Protein AF-A0A960K7T6-F1 (afdb_monomer_lite)

Secondary structure (DSSP, 8-state):
-----------HHHHH-SPPPHHHHSTTS---SPPPEEEEES--HHHHHHHHHHHHTTT-EEEEESSHHHHHHHHHHHS--S--S---PPPB-TT-EES-SB--S--S-EEEEEEE--B-TT-PPEEEEEEEEEESSPP--S------------------------------PPP-------SEE-TTSSEEEEES---SSSSEEEEEEEEEEEETTS-EEEEEEEEEEESSTTPPP------EETT--

Sequence (249 aa):
ARSLGSGSSPDLRAVLGNAVDPSVCEPGGGYDGVRIFAIHIGSDPTTADSFQALADGTCGRYINALTPQEVVDAILEVIGEVSTLPSNQPPDLSGAVPSRARLWPPNGKFQAIDILGVTDPEGEEVTITITAITQDEPVDGQGHGHGHGLGGGHGHGNGHGHGNGHGHGNGHGHGGGPPETADGRGVGTPTAEVRAERDGHGNGRVYEISFLAMDASGASAQGSVQVCVPQRPHGDCVDDGQDYDSTDP

Structure (mmCIF, N/CA/C/O backbone):
data_AF-A0A960K7T6-F1
#
_entry.id   AF-A0A960K7T6-F1
#
loop_
_atom_site.group_PDB
_atom_site.id
_atom_site.type_symbol
_atom_site.label_atom_id
_atom_site.label_alt_id
_atom_site.label_comp_id
_atom_site.label_asym_id
_atom_site.label_entity_id
_atom_site.label_seq_id
_atom_site.pdbx_PDB_ins_code
_atom_site.Cartn_x
_atom_site.Cartn_y
_atom_site.Cartn_z
_atom_site.occupancy
_atom_site.B_iso_or_equiv
_atom_site.auth_seq_id
_atom_site.auth_comp_id
_atom_site.auth_asym_id
_atom_site.auth_atom_id
_atom_site.pdbx_PDB_model_num
ATOM 1 N N . ALA A 1 1 ? -27.027 27.353 55.161 1.00 39.97 1 ALA A N 1
ATOM 2 C CA . ALA A 1 1 ? -26.918 25.959 55.629 1.00 39.97 1 ALA A CA 1
ATOM 3 C C . ALA A 1 1 ? -28.320 25.364 55.734 1.00 39.97 1 ALA A C 1
ATOM 5 O O . ALA A 1 1 ? -29.052 25.720 56.649 1.00 39.97 1 ALA A O 1
ATOM 6 N N . ARG A 1 2 ? -28.746 24.551 54.757 1.00 33.06 2 ARG A N 1
ATOM 7 C CA . ARG A 1 2 ? -29.942 23.710 54.913 1.00 33.06 2 ARG A CA 1
ATOM 8 C C . ARG A 1 2 ? -29.482 22.393 55.525 1.00 33.06 2 ARG A C 1
ATOM 10 O O . ARG A 1 2 ? -28.595 21.752 54.976 1.00 33.06 2 ARG A O 1
ATOM 17 N N . SER A 1 3 ? -30.054 22.062 56.677 1.00 40.19 3 SER A N 1
ATOM 18 C CA . SER A 1 3 ? -29.937 20.755 57.317 1.00 40.19 3 SER A CA 1
ATOM 19 C C . SER A 1 3 ? -30.442 19.691 56.342 1.00 40.19 3 SER A C 1
ATOM 21 O O . SER A 1 3 ? -31.620 19.704 55.979 1.00 40.19 3 SER A O 1
ATOM 23 N N . LEU A 1 4 ? -29.544 18.829 55.864 1.00 42.56 4 LEU A N 1
ATOM 24 C CA . LEU A 1 4 ? -29.924 17.576 55.227 1.00 42.56 4 LEU A CA 1
ATOM 25 C C . LEU A 1 4 ? -30.322 16.640 56.365 1.00 42.56 4 LEU A C 1
ATOM 27 O O . LEU A 1 4 ? -29.486 16.247 57.177 1.00 42.56 4 LEU A O 1
ATOM 31 N N . GLY A 1 5 ? -31.624 16.377 56.471 1.00 36.28 5 GLY A N 1
ATOM 32 C CA . GLY A 1 5 ? -32.156 15.414 57.422 1.00 36.28 5 GLY A CA 1
ATOM 33 C C . GLY A 1 5 ? -31.490 14.056 57.227 1.00 36.28 5 GLY A C 1
ATOM 34 O O . GLY A 1 5 ? -31.206 13.654 56.100 1.00 36.28 5 GLY A O 1
ATOM 35 N N . SER A 1 6 ? -31.254 13.369 58.341 1.00 42.56 6 SER A N 1
ATOM 36 C CA . SER A 1 6 ? -30.731 12.008 58.443 1.00 42.56 6 SER A CA 1
ATOM 37 C C . SER A 1 6 ? -31.725 10.982 57.883 1.00 42.56 6 SER A C 1
ATOM 39 O O . SER A 1 6 ? -32.255 10.144 58.615 1.00 42.56 6 SER A O 1
ATOM 41 N N . GLY A 1 7 ? -32.041 11.085 56.593 1.00 40.91 7 GLY A N 1
ATOM 42 C CA . GLY A 1 7 ? -32.716 10.023 55.869 1.00 40.91 7 GLY A CA 1
ATOM 43 C C . GLY A 1 7 ? -31.756 8.847 55.810 1.00 40.91 7 GLY A C 1
ATOM 44 O O . GLY A 1 7 ? -30.678 8.968 55.238 1.00 40.91 7 GLY A O 1
ATOM 45 N N . SER A 1 8 ? -32.123 7.747 56.462 1.00 50.59 8 SER A N 1
ATOM 46 C CA . SER A 1 8 ? -31.458 6.456 56.325 1.00 50.59 8 SER A CA 1
ATOM 47 C C . SER A 1 8 ? -31.194 6.196 54.842 1.00 50.59 8 SER A C 1
ATOM 49 O O . SER A 1 8 ? -32.159 6.155 54.072 1.00 50.59 8 SER A O 1
ATOM 51 N N . SER A 1 9 ? -29.922 6.055 54.445 1.00 49.78 9 SER A N 1
ATOM 52 C CA . SER A 1 9 ? -29.579 5.551 53.113 1.00 49.78 9 SER A CA 1
ATOM 53 C C . SER A 1 9 ? -30.439 4.315 52.853 1.00 49.78 9 SER A C 1
ATOM 55 O O . SER A 1 9 ? -30.483 3.445 53.730 1.00 49.78 9 SER A O 1
ATOM 57 N N . PRO A 1 10 ? -31.190 4.251 51.740 1.00 54.19 10 PRO A N 1
ATOM 58 C CA . PRO A 1 10 ? -31.992 3.076 51.454 1.00 54.19 10 PRO A CA 1
ATOM 59 C C . PRO A 1 10 ? -31.055 1.872 51.414 1.00 54.19 10 PRO A C 1
ATOM 61 O O . PRO A 1 10 ? -30.094 1.859 50.647 1.00 54.19 10 PRO A O 1
ATOM 64 N N . ASP A 1 11 ? -31.308 0.892 52.280 1.00 59.94 11 ASP A N 1
ATOM 65 C CA . ASP A 1 11 ? -30.580 -0.367 52.264 1.00 59.94 11 ASP A CA 1
ATOM 66 C C . ASP A 1 11 ? -30.925 -1.075 50.953 1.00 59.94 11 ASP A C 1
ATOM 68 O O . ASP A 1 11 ? -32.016 -1.620 50.782 1.00 59.94 11 ASP A O 1
ATOM 72 N N . LEU A 1 12 ? -30.012 -1.012 49.987 1.00 55.94 12 LEU A N 1
ATOM 73 C CA . LEU A 1 12 ? -30.209 -1.597 48.664 1.00 55.94 12 LEU A CA 1
ATOM 74 C C . LEU A 1 12 ? -30.378 -3.120 48.737 1.00 55.94 12 LEU A C 1
ATOM 76 O O . LEU A 1 12 ? -31.037 -3.693 47.867 1.00 55.94 12 LEU A O 1
ATOM 80 N N . ARG A 1 13 ? -29.913 -3.766 49.819 1.00 54.78 13 ARG A N 1
ATOM 81 C CA . ARG A 1 13 ? -30.185 -5.186 50.098 1.00 54.78 13 ARG A CA 1
ATOM 82 C C . ARG A 1 13 ? -31.674 -5.436 50.353 1.00 54.78 13 ARG A C 1
ATOM 84 O O . ARG A 1 13 ? -32.188 -6.492 50.000 1.00 54.78 13 ARG A O 1
ATOM 91 N N . ALA A 1 14 ? -32.397 -4.459 50.905 1.00 54.12 14 ALA A N 1
ATOM 92 C CA . ALA A 1 14 ? -33.843 -4.549 51.108 1.00 54.12 14 ALA A CA 1
ATOM 93 C C . ALA A 1 14 ? -34.648 -4.391 49.803 1.00 54.12 14 ALA A C 1
ATOM 95 O O . ALA A 1 14 ? -35.798 -4.823 49.748 1.00 54.12 14 ALA A O 1
ATOM 96 N N . VAL A 1 15 ? -34.062 -3.786 48.760 1.00 58.31 15 VAL A N 1
ATOM 97 C CA . VAL A 1 15 ? -34.708 -3.569 47.450 1.00 58.31 15 VAL A CA 1
ATO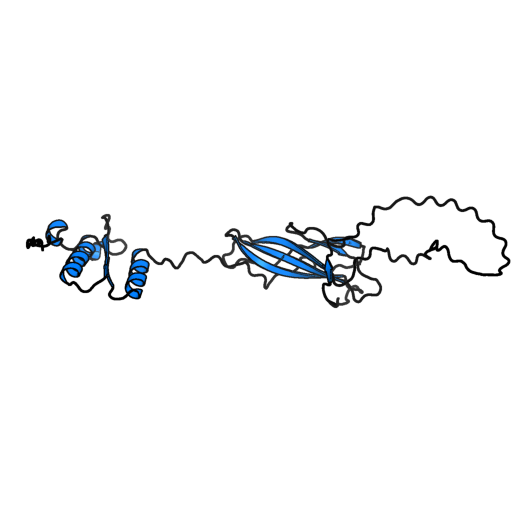M 98 C C . VAL A 1 15 ? -34.402 -4.701 46.468 1.00 58.31 15 VAL A C 1
ATOM 100 O O . VAL A 1 15 ? -35.295 -5.129 45.741 1.00 58.31 15 VAL A O 1
ATOM 103 N N . LEU A 1 16 ? -33.161 -5.194 46.447 1.00 58.50 16 LEU A N 1
ATOM 104 C CA . LEU A 1 16 ? -32.724 -6.243 45.518 1.00 58.50 16 LEU A CA 1
ATOM 105 C C . LEU A 1 16 ? -32.832 -7.667 46.078 1.00 58.50 16 LEU A C 1
ATOM 107 O O . LEU A 1 16 ? -32.802 -8.624 45.309 1.00 58.50 16 LEU A O 1
ATOM 111 N N . GLY A 1 17 ? -32.980 -7.821 47.396 1.00 61.84 17 GLY A N 1
ATOM 112 C CA . GLY A 1 17 ? -32.955 -9.119 48.066 1.00 61.84 17 GLY A CA 1
ATOM 113 C C . GLY A 1 17 ? -31.540 -9.575 48.440 1.00 61.84 17 GLY A C 1
ATOM 114 O O . GLY A 1 17 ? -30.598 -8.785 48.515 1.00 61.84 17 GLY A O 1
ATOM 115 N N . ASN A 1 18 ? -31.398 -10.869 48.736 1.00 62.94 18 ASN A N 1
ATOM 116 C CA . ASN A 1 18 ? -30.098 -11.474 49.033 1.00 62.94 18 ASN A CA 1
ATOM 117 C C . ASN A 1 18 ? -29.234 -11.558 47.767 1.00 62.94 18 ASN A C 1
ATOM 119 O O . ASN A 1 18 ? -29.765 -11.618 46.660 1.00 62.94 18 ASN A O 1
ATOM 123 N N . ALA A 1 19 ? -27.911 -11.610 47.950 1.00 62.47 19 ALA A N 1
ATOM 124 C CA . ALA A 1 19 ? -26.974 -11.877 46.862 1.00 62.47 19 ALA A CA 1
ATOM 125 C C . ALA A 1 19 ? -27.404 -13.121 46.070 1.00 62.47 19 ALA A C 1
ATOM 127 O O . ALA A 1 19 ? -27.877 -14.103 46.656 1.00 62.47 19 ALA A O 1
ATOM 128 N N . VAL A 1 20 ? -27.251 -13.060 44.746 1.00 68.00 20 VAL A N 1
ATOM 129 C CA . VAL A 1 20 ? -27.529 -14.205 43.876 1.00 68.00 20 VAL A CA 1
ATOM 130 C C . VAL A 1 20 ? -26.514 -15.302 44.196 1.00 68.00 20 VAL A C 1
ATOM 132 O O . VAL A 1 20 ? -25.364 -15.014 44.523 1.00 68.00 20 VAL A O 1
ATOM 135 N N . ASP A 1 21 ? -26.943 -16.565 44.143 1.00 75.06 21 ASP A N 1
ATOM 136 C CA . ASP A 1 21 ? -26.034 -17.698 44.317 1.00 75.06 21 ASP A CA 1
ATOM 137 C C . ASP A 1 21 ? -24.888 -17.599 43.286 1.00 75.06 21 ASP A C 1
ATOM 139 O O . ASP A 1 21 ? -25.171 -17.551 42.082 1.00 75.06 21 ASP A O 1
ATOM 143 N N . PRO A 1 22 ? -23.610 -17.581 43.719 1.00 70.44 22 PRO A N 1
ATOM 144 C CA . PRO A 1 22 ? -22.468 -17.425 42.821 1.00 70.44 22 PRO A CA 1
ATOM 145 C C . PRO A 1 22 ? -22.434 -18.448 41.680 1.00 70.44 22 PRO A C 1
ATOM 147 O O . PRO A 1 22 ? -21.991 -18.121 40.582 1.00 70.44 22 PRO A O 1
ATOM 150 N N . SER A 1 23 ? -22.956 -19.661 41.898 1.00 71.50 23 SER A N 1
ATOM 151 C CA . SER A 1 23 ? -23.001 -20.718 40.877 1.00 71.50 23 SER A CA 1
ATOM 152 C C . SER A 1 23 ? -23.887 -20.377 39.671 1.00 71.50 23 SER A C 1
ATOM 154 O O . SER A 1 23 ? -23.662 -20.891 38.576 1.00 71.50 23 SER A O 1
ATOM 156 N N . VAL A 1 24 ? -24.857 -19.476 39.846 1.00 77.69 24 VAL A N 1
ATOM 157 C CA . VAL A 1 24 ? -25.755 -18.987 38.785 1.00 77.69 24 VAL A CA 1
ATOM 158 C C . VAL A 1 24 ? -25.072 -17.890 37.952 1.00 77.69 24 VAL A C 1
ATOM 160 O O . VAL A 1 24 ? -25.427 -17.660 36.795 1.00 77.69 24 VAL A O 1
ATOM 163 N N . CYS A 1 25 ? -24.062 -17.225 38.522 1.00 71.88 25 CYS A N 1
ATOM 164 C CA . CYS A 1 25 ? -23.340 -16.125 37.888 1.00 71.88 25 CYS A CA 1
ATOM 165 C C . CYS A 1 25 ? -22.189 -16.583 36.973 1.00 71.88 25 CYS A C 1
ATOM 167 O O . CYS A 1 25 ? -21.759 -15.791 36.129 1.00 71.88 25 CYS A O 1
ATOM 169 N N . GLU A 1 26 ? -21.727 -17.831 37.115 1.00 74.19 26 GLU A N 1
ATOM 170 C CA . GLU A 1 26 ? -20.679 -18.455 36.295 1.00 74.19 26 GLU A CA 1
ATOM 171 C C . GLU A 1 26 ? -21.096 -18.627 34.816 1.00 74.19 26 GLU A C 1
ATOM 173 O O . GLU A 1 26 ? -22.293 -18.687 34.500 1.00 74.19 26 GLU A O 1
ATOM 178 N N . PRO A 1 27 ? -20.139 -18.759 33.876 1.00 58.81 27 PRO A N 1
ATOM 179 C CA . PRO A 1 27 ? -20.436 -19.070 32.479 1.00 58.81 27 PRO A CA 1
ATOM 180 C C . PRO A 1 27 ? -21.249 -20.373 32.358 1.00 58.81 27 PRO A C 1
ATOM 182 O O . PRO A 1 27 ? -20.769 -21.455 32.684 1.00 58.81 27 PRO A O 1
ATOM 185 N N . GLY A 1 28 ? -22.497 -20.269 31.888 1.00 59.66 28 GLY A N 1
ATOM 186 C CA . GLY A 1 28 ? -23.444 -21.393 31.809 1.00 59.66 28 GLY A CA 1
ATOM 187 C C . GLY A 1 28 ? -24.405 -21.533 33.002 1.00 59.66 28 GLY A C 1
ATOM 188 O O . GLY A 1 28 ? -25.289 -22.384 32.954 1.00 59.66 28 GLY A O 1
ATOM 189 N N . GLY A 1 29 ? -24.292 -20.677 34.025 1.00 64.50 29 GLY A N 1
ATOM 190 C CA . GLY A 1 29 ? -25.121 -20.677 35.241 1.00 64.50 29 GLY A CA 1
ATOM 191 C C . GLY A 1 29 ? -26.568 -20.188 35.069 1.00 64.50 29 GLY A C 1
ATOM 192 O O . GLY A 1 29 ? -27.353 -20.252 36.008 1.00 64.50 29 GLY A O 1
ATOM 193 N N . GLY A 1 30 ? -26.965 -19.747 33.870 1.00 66.50 30 GLY A N 1
ATOM 194 C CA . GLY A 1 30 ? -28.369 -19.468 33.539 1.00 66.50 30 GLY A CA 1
ATOM 195 C C . GLY A 1 30 ? -28.943 -18.150 34.076 1.00 66.50 30 GLY A C 1
ATOM 196 O O . GLY A 1 30 ? -30.159 -17.974 34.036 1.00 66.50 30 GLY A O 1
ATOM 197 N N . TYR A 1 31 ? -28.115 -17.215 34.561 1.00 73.88 31 TYR A N 1
ATOM 198 C CA . TYR A 1 31 ? -28.582 -15.871 34.921 1.00 73.88 31 TYR A CA 1
ATOM 199 C C . TYR A 1 31 ? -28.989 -15.055 33.678 1.00 73.88 31 TYR A C 1
ATOM 201 O O . TYR A 1 31 ? -28.124 -14.641 32.905 1.00 73.88 31 TYR A O 1
ATOM 209 N N . ASP A 1 32 ? -30.290 -14.789 33.531 1.00 75.38 32 ASP A N 1
ATOM 210 C CA . ASP A 1 32 ? -30.910 -14.017 32.430 1.00 75.38 32 ASP A CA 1
ATOM 211 C C . ASP A 1 32 ? -31.384 -12.609 32.874 1.00 75.38 32 ASP A C 1
ATOM 213 O O . ASP A 1 32 ? -32.196 -11.951 32.229 1.00 75.38 32 ASP A O 1
ATOM 217 N N . GLY A 1 33 ? -30.924 -12.147 34.042 1.00 76.44 33 GLY A N 1
ATOM 218 C CA . GLY A 1 33 ? -31.263 -10.832 34.591 1.00 76.44 33 GLY A CA 1
ATOM 219 C C . GLY A 1 33 ? -30.347 -9.704 34.102 1.00 76.44 33 GLY A C 1
ATOM 220 O O . GLY A 1 33 ? -29.307 -9.926 33.482 1.00 76.44 33 GLY A O 1
ATOM 221 N N . VAL A 1 34 ? -30.708 -8.463 34.440 1.00 77.25 34 VAL A N 1
ATOM 222 C CA . VAL A 1 34 ? -29.841 -7.290 34.234 1.00 77.25 34 VAL A CA 1
ATOM 223 C C . VAL A 1 34 ? -28.619 -7.408 35.138 1.00 77.25 34 VAL A C 1
ATOM 225 O O . VAL A 1 34 ? -28.794 -7.590 36.336 1.00 77.25 34 VAL A O 1
ATOM 228 N N . ARG A 1 35 ? -27.412 -7.240 34.583 1.00 83.75 35 ARG A N 1
ATOM 229 C CA . ARG A 1 35 ? -26.147 -7.192 35.335 1.00 83.75 35 ARG A CA 1
ATOM 230 C C . ARG A 1 35 ? -25.723 -5.751 35.579 1.00 83.75 35 ARG A C 1
ATOM 232 O O . ARG A 1 35 ? -25.637 -4.973 34.629 1.00 83.75 35 ARG A O 1
ATOM 239 N N . ILE A 1 36 ? -25.453 -5.389 36.832 1.00 85.25 36 ILE A N 1
ATOM 240 C CA . ILE A 1 36 ? -25.016 -4.036 37.196 1.00 85.25 36 ILE A CA 1
ATOM 241 C C . ILE A 1 36 ? -23.511 -4.034 37.451 1.00 85.25 36 ILE A C 1
ATOM 243 O O . ILE A 1 36 ? -23.016 -4.664 38.383 1.00 85.25 36 ILE A O 1
ATOM 247 N N . PHE A 1 37 ? -22.790 -3.268 36.638 1.00 86.19 37 PHE A N 1
ATOM 248 C CA . PHE A 1 37 ? -21.378 -2.977 36.844 1.00 86.19 37 PHE A CA 1
ATOM 249 C C . PHE A 1 37 ? -21.238 -1.597 37.482 1.00 86.19 37 PHE A C 1
ATOM 251 O O . PHE A 1 37 ? -21.784 -0.618 36.972 1.00 86.19 37 PHE A O 1
ATOM 258 N N . ALA A 1 38 ? -20.536 -1.522 38.609 1.00 88.00 38 ALA A N 1
ATOM 259 C CA . ALA A 1 38 ? -20.383 -0.295 39.377 1.00 88.00 38 ALA A CA 1
ATOM 260 C C . ALA A 1 38 ? -18.903 0.032 39.577 1.00 88.00 38 ALA A C 1
ATOM 262 O O . ALA A 1 38 ? -18.166 -0.746 40.179 1.00 88.00 38 ALA A O 1
ATOM 263 N N . ILE A 1 39 ? -18.493 1.209 39.105 1.00 89.00 39 ILE A N 1
ATOM 264 C CA . ILE A 1 39 ? -17.167 1.774 39.360 1.00 89.00 39 ILE A CA 1
ATOM 265 C C . ILE A 1 39 ? -17.344 2.896 40.376 1.00 89.00 39 ILE A C 1
ATOM 267 O O . ILE A 1 39 ? -17.972 3.916 40.085 1.00 89.00 39 ILE A O 1
ATOM 271 N N . HIS A 1 40 ? -16.816 2.702 41.579 1.00 90.12 40 HIS A N 1
ATOM 272 C CA . HIS A 1 40 ? -16.855 3.703 42.638 1.00 90.12 40 HIS A CA 1
ATOM 273 C C . HIS A 1 40 ? -15.513 4.422 42.721 1.00 90.12 40 HIS A C 1
ATOM 275 O O . HIS A 1 40 ? -14.469 3.785 42.824 1.00 90.12 40 HIS A O 1
ATOM 281 N N . ILE A 1 41 ? -15.559 5.755 42.670 1.00 88.62 41 ILE A N 1
ATOM 282 C CA . ILE A 1 41 ? -14.386 6.620 42.783 1.00 88.62 41 ILE A CA 1
ATOM 283 C C . ILE A 1 41 ? -14.445 7.337 44.127 1.00 88.62 41 ILE A C 1
ATOM 285 O O . ILE A 1 41 ? -15.246 8.256 44.306 1.00 88.62 41 ILE A O 1
ATOM 289 N N . GLY A 1 42 ? -13.592 6.931 45.063 1.00 82.94 42 GLY A N 1
ATOM 290 C CA . GLY A 1 42 ? -13.533 7.525 46.396 1.00 82.94 42 GLY A CA 1
ATOM 291 C C . GLY A 1 42 ? -13.386 6.497 47.513 1.00 82.94 42 GLY A C 1
ATOM 292 O O . GLY A 1 42 ? -13.221 5.306 47.285 1.00 82.94 42 GLY A O 1
ATOM 293 N N . SER A 1 43 ? -13.416 6.978 48.755 1.00 84.69 43 SER A N 1
ATOM 294 C CA . SER A 1 43 ? -13.132 6.168 49.945 1.00 84.69 43 SER A CA 1
ATOM 295 C C . SER A 1 43 ? -14.306 6.077 50.923 1.00 84.69 43 SER A C 1
ATOM 297 O O . SER A 1 43 ? -14.083 5.786 52.096 1.00 84.69 43 SER A O 1
ATOM 299 N N . ASP A 1 44 ? -15.534 6.391 50.496 1.00 87.75 44 ASP A N 1
ATOM 300 C CA . ASP A 1 44 ? -16.713 6.280 51.364 1.00 87.75 44 ASP A CA 1
ATOM 301 C C . ASP A 1 44 ? -17.150 4.807 51.478 1.00 87.75 44 ASP A C 1
ATOM 303 O O . ASP A 1 44 ? -17.647 4.241 50.497 1.00 87.75 44 ASP A O 1
ATOM 307 N N . PRO A 1 45 ? -17.000 4.172 52.657 1.00 83.56 45 PRO A N 1
ATOM 308 C CA . PRO A 1 45 ? -17.333 2.762 52.838 1.00 83.56 45 PRO A CA 1
ATOM 309 C C . PRO A 1 45 ? -18.832 2.487 52.669 1.00 83.56 45 PRO A C 1
ATOM 311 O O . PRO A 1 45 ? -19.212 1.435 52.170 1.00 83.56 45 PRO A O 1
ATOM 314 N N . THR A 1 46 ? -19.693 3.449 53.005 1.00 84.75 46 THR A N 1
ATOM 315 C CA . THR A 1 46 ? -21.154 3.292 52.902 1.00 84.75 46 THR A CA 1
ATOM 316 C C . THR A 1 46 ? -21.593 3.173 51.444 1.00 84.75 46 THR A C 1
ATOM 318 O O . THR A 1 46 ? -22.480 2.389 51.092 1.00 84.75 46 THR A O 1
ATOM 321 N N . THR A 1 47 ? -20.951 3.967 50.588 1.00 81.50 47 THR A N 1
ATOM 322 C CA . THR A 1 47 ? -21.161 3.963 49.142 1.00 81.50 47 THR A CA 1
ATOM 323 C C . THR A 1 47 ? -20.584 2.690 48.515 1.00 81.50 47 THR A C 1
ATOM 325 O O . THR A 1 47 ? -21.244 2.071 47.680 1.00 81.50 47 THR A O 1
ATOM 328 N N . ALA A 1 48 ? -19.410 2.244 48.976 1.00 85.62 48 ALA A N 1
ATOM 329 C CA . ALA A 1 48 ? -18.812 0.977 48.558 1.00 85.62 48 ALA A CA 1
ATOM 330 C C . ALA A 1 48 ? -19.728 -0.224 48.851 1.00 85.62 48 ALA A C 1
ATOM 332 O O . ALA A 1 48 ? -20.034 -0.994 47.943 1.00 85.62 48 ALA A O 1
ATOM 333 N N . ASP A 1 49 ? -20.239 -0.335 50.081 1.00 86.62 49 ASP A N 1
ATOM 334 C CA . ASP A 1 49 ? -21.132 -1.427 50.492 1.00 86.62 49 ASP A CA 1
ATOM 335 C C . ASP A 1 49 ? -22.430 -1.450 49.672 1.00 86.62 49 ASP A C 1
ATOM 337 O O . ASP A 1 49 ? -22.931 -2.511 49.289 1.00 86.62 49 ASP A O 1
ATOM 341 N N . SER A 1 50 ? -22.960 -0.264 49.365 1.00 84.69 50 SER A N 1
ATOM 342 C CA . SER A 1 50 ? -24.169 -0.084 48.559 1.00 84.69 50 SER A CA 1
ATOM 343 C C . SER A 1 50 ? -23.984 -0.571 47.119 1.00 84.69 50 SER A C 1
ATOM 345 O O . SER A 1 50 ? -24.822 -1.310 46.599 1.00 84.69 50 SER A O 1
ATOM 347 N N . PHE A 1 51 ? -22.881 -0.187 46.471 1.00 87.25 51 PHE A N 1
ATOM 348 C CA . PHE A 1 51 ? -22.583 -0.606 45.101 1.00 87.25 51 PHE A CA 1
ATOM 349 C C . PHE A 1 51 ? -22.157 -2.072 45.001 1.00 87.25 51 PHE A C 1
ATOM 351 O O . PHE A 1 51 ? -22.547 -2.743 44.045 1.00 87.25 51 PHE A O 1
ATOM 358 N N . GLN A 1 52 ? -21.435 -2.592 45.998 1.00 86.94 52 GLN A N 1
ATOM 359 C CA . GLN A 1 52 ? -21.123 -4.018 46.086 1.00 86.94 52 GLN A CA 1
ATOM 360 C C . GLN A 1 52 ? -22.408 -4.848 46.180 1.00 86.94 52 GLN A C 1
ATOM 362 O O . GLN A 1 52 ? -22.583 -5.797 45.423 1.00 86.94 52 GLN A O 1
ATOM 367 N N . ALA A 1 53 ? -23.355 -4.448 47.036 1.00 83.38 53 ALA A N 1
ATOM 368 C CA . ALA A 1 53 ? -24.637 -5.140 47.157 1.00 83.38 53 ALA A CA 1
ATOM 369 C C . ALA A 1 53 ? -25.451 -5.126 45.848 1.00 83.38 53 ALA A C 1
ATOM 371 O O . ALA A 1 53 ? -26.088 -6.125 45.512 1.00 83.38 53 ALA A O 1
ATOM 372 N N . LEU A 1 54 ? -25.416 -4.018 45.097 1.00 84.38 54 LEU A N 1
ATOM 373 C CA . LEU A 1 54 ? -26.046 -3.914 43.775 1.00 84.38 54 LEU A CA 1
ATOM 374 C C . LEU A 1 54 ? -25.430 -4.892 42.763 1.00 84.38 54 LEU A C 1
ATOM 376 O O . LEU A 1 54 ? -26.161 -5.589 42.056 1.00 84.38 54 LEU A O 1
ATOM 380 N N . ALA A 1 55 ? -24.099 -4.953 42.705 1.00 86.12 55 ALA A N 1
ATOM 381 C CA . ALA A 1 55 ? -23.375 -5.860 41.821 1.00 86.12 55 ALA A CA 1
ATOM 382 C C . ALA A 1 55 ? -23.646 -7.336 42.172 1.00 86.12 55 ALA A C 1
ATOM 384 O O . ALA A 1 55 ? -24.037 -8.114 41.301 1.00 86.12 55 ALA A O 1
ATOM 385 N N . ASP A 1 56 ? -23.543 -7.703 43.452 1.00 84.12 56 ASP A N 1
ATOM 386 C CA . ASP A 1 56 ? -23.755 -9.077 43.933 1.00 84.12 56 ASP A CA 1
ATOM 387 C C . ASP A 1 56 ? -25.199 -9.561 43.715 1.00 84.12 56 ASP A C 1
ATOM 389 O O . ASP A 1 56 ? -25.446 -10.731 43.416 1.00 84.12 56 ASP A O 1
ATOM 393 N N . GLY A 1 57 ? -26.177 -8.658 43.840 1.00 83.88 57 GLY A N 1
ATOM 394 C CA . GLY A 1 57 ? -27.591 -8.952 43.587 1.00 83.88 57 GLY A CA 1
ATOM 395 C C . GLY A 1 57 ? -27.936 -9.138 42.106 1.00 83.88 57 GLY A C 1
ATOM 396 O O . GLY A 1 57 ? -29.041 -9.568 41.781 1.00 83.88 57 GLY A O 1
ATOM 397 N N . THR A 1 58 ? -27.012 -8.816 41.199 1.00 84.00 58 THR A N 1
ATOM 398 C CA . THR A 1 58 ? -27.269 -8.809 39.755 1.00 84.00 58 THR A CA 1
ATOM 399 C C . THR A 1 58 ? -26.301 -9.662 38.945 1.00 84.00 58 THR A C 1
ATOM 401 O O . THR A 1 58 ? -26.246 -9.530 37.727 1.00 84.00 58 THR A O 1
ATOM 404 N N . CYS A 1 59 ? -25.504 -10.523 39.593 1.00 83.56 59 CYS A N 1
ATOM 405 C CA . CYS A 1 59 ? -24.366 -11.193 38.944 1.00 83.56 59 CYS A CA 1
ATOM 406 C C . CYS A 1 59 ? -23.485 -10.208 38.142 1.00 83.56 59 CYS A C 1
ATOM 408 O O . CYS A 1 59 ? -22.962 -10.540 37.069 1.00 83.56 59 CYS A O 1
ATOM 410 N N . GLY A 1 60 ? -23.412 -8.969 38.625 1.00 83.19 60 GLY A N 1
ATOM 411 C CA . GLY A 1 60 ? -22.597 -7.897 38.090 1.00 83.19 60 GLY A CA 1
ATOM 412 C C . GLY A 1 60 ? -21.256 -7.829 38.810 1.00 83.19 60 GLY A C 1
ATOM 413 O O . GLY A 1 60 ? -20.806 -8.809 39.406 1.00 83.19 60 GLY A O 1
ATOM 414 N N . ARG A 1 61 ? -20.593 -6.672 38.756 1.00 86.75 61 ARG A N 1
ATOM 415 C CA . ARG A 1 61 ? -19.267 -6.503 39.363 1.00 86.75 61 ARG A CA 1
ATOM 416 C C . ARG A 1 61 ? -19.064 -5.096 39.903 1.00 86.75 61 ARG A C 1
ATOM 418 O O . ARG A 1 61 ? -19.393 -4.111 39.247 1.00 86.75 61 ARG A O 1
ATOM 425 N N . TYR A 1 62 ? -18.521 -5.023 41.111 1.00 88.50 62 TYR A N 1
ATOM 426 C CA . TYR A 1 62 ? -18.121 -3.782 41.758 1.00 88.50 62 TYR A CA 1
ATOM 427 C C . TYR A 1 62 ? -16.604 -3.627 41.695 1.00 88.50 62 TYR A C 1
ATOM 429 O O . TYR A 1 62 ? -15.869 -4.566 42.004 1.00 88.50 62 TYR A O 1
ATOM 437 N N . ILE A 1 63 ? -16.150 -2.433 41.322 1.00 88.19 63 ILE A N 1
ATOM 438 C CA . ILE A 1 63 ? -14.738 -2.063 41.283 1.00 88.19 63 ILE A CA 1
ATOM 439 C C . ILE A 1 63 ? -14.568 -0.753 42.051 1.00 88.19 63 ILE A C 1
ATOM 441 O O . ILE A 1 63 ? -15.224 0.248 41.758 1.00 88.19 63 ILE A O 1
ATOM 445 N N . ASN A 1 64 ? -13.680 -0.762 43.043 1.00 89.31 64 ASN A N 1
ATOM 446 C CA . ASN A 1 64 ? -13.288 0.440 43.767 1.00 89.31 64 ASN A CA 1
ATOM 447 C C . ASN A 1 64 ? -12.017 1.022 43.145 1.00 89.31 64 ASN A C 1
ATOM 449 O O . ASN A 1 64 ? -10.980 0.361 43.166 1.00 89.31 64 ASN A O 1
ATOM 453 N N . ALA A 1 65 ? -12.092 2.250 42.640 1.00 87.69 65 ALA A N 1
ATOM 454 C CA . ALA A 1 65 ? -10.967 2.965 42.057 1.00 87.69 65 ALA A CA 1
ATOM 455 C C . ALA A 1 65 ? -10.599 4.180 42.923 1.00 87.69 65 ALA A C 1
ATOM 457 O O . ALA A 1 65 ? -11.412 5.064 43.195 1.00 87.69 65 ALA A O 1
ATOM 458 N N . LEU A 1 66 ? -9.345 4.237 43.353 1.00 87.75 66 LEU A N 1
ATOM 459 C CA . LEU A 1 66 ? -8.761 5.311 44.156 1.00 87.75 66 LEU A CA 1
ATOM 460 C C . LEU A 1 66 ? -7.815 6.194 43.334 1.00 87.75 66 LEU A C 1
ATOM 462 O O . LEU A 1 66 ? -7.479 7.302 43.761 1.00 87.75 66 LEU A O 1
ATOM 466 N N . THR A 1 67 ? -7.405 5.735 42.151 1.00 85.69 67 THR A N 1
ATOM 467 C CA . THR A 1 67 ? -6.548 6.478 41.222 1.00 85.69 67 THR A CA 1
ATOM 468 C C . THR A 1 67 ? -7.186 6.614 39.836 1.00 85.69 67 THR A C 1
ATOM 470 O O . THR A 1 67 ? -7.990 5.771 39.439 1.00 85.69 67 THR A O 1
ATOM 473 N N . PRO A 1 68 ? -6.810 7.640 39.047 1.00 83.94 68 PRO A N 1
ATOM 474 C CA . PRO A 1 68 ? -7.250 7.748 37.656 1.00 83.94 68 PRO A CA 1
ATOM 475 C C . PRO A 1 68 ? -6.913 6.512 36.813 1.00 83.94 68 PRO A C 1
ATOM 477 O O . PRO A 1 68 ? -7.699 6.150 35.945 1.00 83.94 68 PRO A O 1
ATOM 480 N N . GLN A 1 69 ? -5.780 5.852 37.082 1.00 82.12 69 GLN A N 1
ATOM 481 C CA . GLN A 1 69 ? -5.392 4.638 36.364 1.00 82.12 69 GLN A CA 1
ATOM 482 C C . GLN A 1 69 ? -6.329 3.471 36.694 1.00 82.12 69 GLN A C 1
ATOM 484 O O . GLN A 1 69 ? -6.811 2.809 35.787 1.00 82.12 69 GLN A O 1
ATOM 489 N N . GLU A 1 70 ? -6.684 3.288 37.966 1.00 84.94 70 GLU A N 1
ATOM 490 C CA . GLU A 1 70 ? -7.644 2.253 38.375 1.00 84.94 70 GLU A CA 1
ATOM 491 C C . GLU A 1 70 ? -9.040 2.483 37.777 1.00 84.94 70 GLU A C 1
ATOM 493 O O . GLU A 1 70 ? -9.749 1.522 37.509 1.00 84.94 70 GLU A O 1
ATOM 498 N N . VAL A 1 71 ? -9.441 3.737 37.522 1.00 83.94 71 VAL A N 1
ATOM 499 C CA . VAL A 1 71 ? -10.690 4.034 36.795 1.00 83.94 71 VAL A CA 1
ATOM 500 C C . VAL A 1 71 ? -10.605 3.557 35.347 1.00 83.94 71 VAL A C 1
ATOM 502 O O . VAL A 1 71 ? -11.566 2.983 34.842 1.00 83.94 71 VAL A O 1
ATOM 505 N N . VAL A 1 72 ? -9.472 3.790 34.679 1.00 83.81 72 VAL A N 1
ATOM 506 C CA . VAL A 1 72 ? -9.241 3.323 33.303 1.00 83.81 72 VAL A CA 1
ATOM 507 C C . VAL A 1 72 ? -9.263 1.797 33.251 1.00 83.81 72 VAL A C 1
ATOM 509 O O . VAL A 1 72 ? -9.987 1.235 32.432 1.00 83.81 72 VAL A O 1
ATOM 512 N N . ASP A 1 73 ? -8.547 1.140 34.162 1.00 81.94 73 ASP A N 1
ATOM 513 C CA . ASP A 1 73 ? -8.488 -0.320 34.241 1.00 81.94 73 ASP A CA 1
ATOM 514 C C . ASP A 1 73 ? -9.886 -0.907 34.519 1.00 81.94 73 ASP A C 1
ATOM 516 O O . ASP A 1 73 ? -10.316 -1.841 33.844 1.00 81.94 73 ASP A O 1
ATOM 520 N N . ALA A 1 74 ? -10.649 -0.296 35.434 1.00 82.31 74 ALA A N 1
ATOM 521 C CA . ALA A 1 74 ? -12.021 -0.689 35.750 1.00 82.31 74 ALA A CA 1
ATOM 522 C C . ALA A 1 74 ? -12.980 -0.535 34.560 1.00 82.31 74 ALA A C 1
ATOM 524 O O . ALA A 1 74 ? -13.823 -1.398 34.324 1.00 82.31 74 ALA A O 1
ATOM 525 N N . ILE A 1 75 ? -12.863 0.560 33.802 1.00 81.12 75 ILE A N 1
ATOM 526 C CA . ILE A 1 75 ? -13.677 0.785 32.602 1.00 81.12 75 ILE A CA 1
ATOM 527 C C . ILE A 1 75 ? -13.377 -0.289 31.559 1.00 81.12 75 ILE A C 1
ATOM 529 O O . ILE A 1 75 ? -14.322 -0.891 31.057 1.00 81.12 75 ILE A O 1
ATOM 533 N N . LEU A 1 76 ? -12.095 -0.545 31.268 1.00 77.00 76 LEU A N 1
ATOM 534 C CA . LEU A 1 76 ? -11.653 -1.558 30.299 1.00 77.00 76 LEU A CA 1
ATOM 535 C C . LEU A 1 76 ? -12.127 -2.966 30.669 1.00 77.00 76 LEU A C 1
ATOM 537 O O . LEU A 1 76 ? -12.476 -3.760 29.802 1.00 77.00 76 LEU A O 1
ATOM 541 N N . GLU A 1 77 ? -12.174 -3.261 31.960 1.00 75.44 77 GLU A N 1
ATOM 542 C CA . GLU A 1 77 ? -12.650 -4.537 32.467 1.00 75.44 77 GLU A CA 1
ATOM 543 C C . GLU A 1 77 ? -14.176 -4.704 32.329 1.00 75.44 77 GLU A C 1
ATOM 545 O O . GLU A 1 77 ? -14.655 -5.772 31.949 1.00 75.44 77 GLU A O 1
ATOM 550 N N . VAL A 1 78 ? -14.951 -3.643 32.593 1.00 71.88 78 VAL A N 1
ATOM 551 C CA . VAL A 1 78 ? -16.424 -3.649 32.508 1.00 71.88 78 VAL A CA 1
ATOM 552 C C . VAL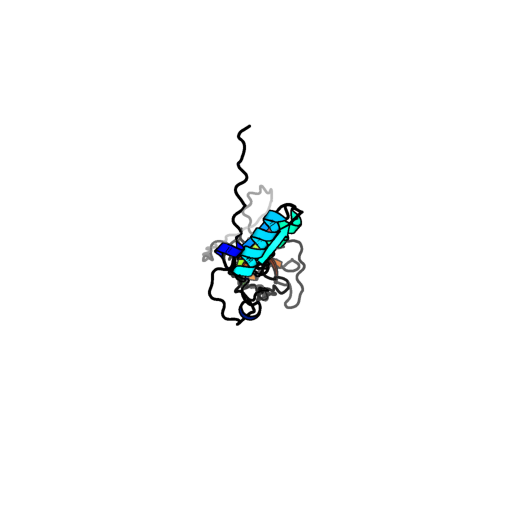 A 1 78 ? -16.923 -3.694 31.065 1.00 71.88 78 VAL A C 1
ATOM 554 O O . VAL A 1 78 ? -17.921 -4.355 30.780 1.00 71.88 78 VAL A O 1
ATOM 557 N N . ILE A 1 79 ? -16.251 -2.996 30.150 1.00 70.44 79 ILE A N 1
ATOM 558 C CA . ILE A 1 79 ? -16.627 -2.990 28.730 1.00 70.44 79 ILE A CA 1
ATOM 559 C C . ILE A 1 79 ? -16.150 -4.248 27.984 1.00 70.44 79 ILE A C 1
ATOM 561 O O . ILE A 1 79 ? -16.510 -4.426 26.821 1.00 70.44 79 ILE A O 1
ATOM 565 N N . GLY A 1 80 ? -15.395 -5.133 28.655 1.00 56.44 80 GLY A N 1
ATOM 566 C CA . GLY A 1 80 ? -14.592 -6.166 28.004 1.00 56.44 80 GLY A CA 1
ATOM 567 C C . GLY A 1 80 ? -13.461 -5.514 27.210 1.00 56.44 80 GLY A C 1
ATOM 568 O O . GLY A 1 80 ? -13.613 -4.397 26.733 1.00 56.44 80 GLY A O 1
ATOM 569 N N . GLU A 1 81 ? -12.313 -6.176 27.088 1.00 50.66 81 GLU A N 1
ATOM 570 C CA . GLU A 1 81 ? -11.130 -5.642 26.404 1.00 50.66 81 GLU A CA 1
ATOM 571 C C . GLU A 1 81 ? -11.469 -4.756 25.184 1.00 50.66 81 GLU A C 1
ATOM 573 O O . GLU A 1 81 ? -11.733 -5.251 24.088 1.00 50.66 81 GLU A O 1
ATOM 578 N N . VAL A 1 82 ? -11.371 -3.426 25.315 1.00 51.50 82 VAL A N 1
ATOM 579 C CA . VAL A 1 82 ? -11.122 -2.563 24.148 1.00 51.50 82 VAL A CA 1
ATOM 580 C C . VAL A 1 82 ? -9.648 -2.747 23.799 1.00 51.50 82 VAL A C 1
ATOM 582 O O . VAL A 1 82 ? -8.811 -1.878 24.029 1.00 51.50 82 VAL A O 1
ATOM 585 N N . SER A 1 83 ? -9.297 -3.961 23.378 1.00 51.31 83 SER A N 1
ATOM 586 C CA . SER A 1 83 ? -7.932 -4.349 23.018 1.00 51.31 83 SER A CA 1
ATOM 587 C C . SER A 1 83 ? -7.851 -5.693 22.294 1.00 51.31 83 SER A C 1
ATOM 589 O O . SER A 1 83 ? -6.883 -6.408 22.479 1.00 51.31 83 SER A O 1
ATOM 591 N N . THR A 1 84 ? -8.806 -6.033 21.419 1.00 50.12 84 THR A N 1
ATOM 592 C CA . THR A 1 84 ? -8.583 -7.084 20.397 1.00 50.12 84 THR A CA 1
ATOM 593 C C . THR A 1 84 ? -9.364 -6.898 19.090 1.00 50.12 84 THR A C 1
ATOM 595 O O . THR A 1 84 ? -9.480 -7.858 18.330 1.00 50.12 84 THR A O 1
ATOM 598 N N . LEU A 1 85 ? -9.852 -5.695 18.730 1.00 50.94 85 LEU A N 1
ATOM 599 C CA . LEU A 1 85 ? -10.056 -5.493 17.285 1.00 50.94 85 LEU A CA 1
ATOM 600 C C . LEU A 1 85 ? -8.678 -5.726 16.654 1.00 50.94 85 LEU A C 1
ATOM 602 O O . LEU A 1 85 ? -7.737 -5.069 17.114 1.00 50.94 85 LEU A O 1
ATOM 606 N N . PRO A 1 86 ? -8.512 -6.685 15.720 1.00 59.94 86 PRO A N 1
ATOM 607 C CA . PRO A 1 86 ? -7.236 -6.839 15.047 1.00 59.94 86 PRO A CA 1
ATOM 608 C C . PRO A 1 86 ? -6.907 -5.464 14.478 1.00 59.94 86 PRO A C 1
ATOM 610 O O . PRO A 1 86 ? -7.690 -4.888 13.721 1.00 59.94 86 PRO A O 1
ATOM 613 N N . SER A 1 87 ? -5.828 -4.864 14.979 1.00 76.12 87 SER A N 1
ATOM 614 C CA . SER A 1 87 ? -5.338 -3.615 14.423 1.00 76.12 87 SER A CA 1
ATOM 615 C C . SER A 1 87 ? -4.921 -3.968 13.014 1.00 76.12 87 SER A C 1
ATOM 617 O O . SER A 1 87 ? -3.915 -4.650 12.870 1.00 76.12 87 SER A O 1
ATOM 619 N N . ASN A 1 88 ? -5.702 -3.543 12.025 1.00 85.06 88 ASN A N 1
ATOM 620 C CA . ASN A 1 88 ? -5.391 -3.788 10.627 1.00 85.06 88 ASN A CA 1
ATOM 621 C C . ASN A 1 88 ? -3.957 -3.324 10.343 1.00 85.06 88 ASN A C 1
ATOM 623 O O . ASN A 1 88 ? -3.645 -2.139 10.544 1.00 85.06 88 ASN A O 1
ATOM 627 N N . GLN A 1 89 ? -3.072 -4.258 10.000 1.00 89.81 89 GLN A N 1
ATOM 628 C CA . GLN A 1 89 ? -1.683 -3.943 9.705 1.00 89.81 89 GLN A CA 1
ATOM 629 C C . GLN A 1 89 ? -1.569 -3.580 8.227 1.00 89.81 89 GLN A C 1
ATOM 631 O O . GLN A 1 89 ? -2.328 -4.077 7.410 1.00 89.81 89 GLN A O 1
ATOM 636 N N . PRO A 1 90 ? -0.639 -2.688 7.852 1.00 92.38 90 PRO A N 1
ATOM 637 C CA . PRO A 1 90 ? -0.419 -2.416 6.443 1.00 92.38 90 PRO A CA 1
ATOM 638 C C . PRO A 1 90 ? 0.129 -3.668 5.728 1.00 92.38 90 PRO A C 1
ATOM 640 O O . PRO A 1 90 ? 0.852 -4.453 6.355 1.00 92.38 90 PRO A O 1
ATOM 643 N N . PRO A 1 91 ? -0.097 -3.802 4.408 1.00 96.00 91 PRO A N 1
ATOM 644 C CA . PRO A 1 91 ? 0.463 -4.897 3.621 1.00 96.00 91 PRO A CA 1
ATOM 645 C C . PRO A 1 91 ? 1.993 -5.011 3.739 1.00 96.00 91 PRO A C 1
ATOM 647 O O . PRO A 1 91 ? 2.716 -4.011 3.698 1.00 96.00 91 PRO A O 1
ATOM 650 N N . ASP A 1 92 ? 2.497 -6.243 3.817 1.00 95.62 92 ASP A N 1
ATOM 651 C CA . ASP A 1 92 ? 3.922 -6.573 3.781 1.00 95.62 92 ASP A CA 1
ATOM 652 C C . ASP A 1 92 ? 4.445 -6.563 2.336 1.00 95.62 92 ASP A C 1
ATOM 654 O O . ASP A 1 92 ? 4.002 -7.328 1.471 1.00 95.62 92 ASP A O 1
ATOM 658 N N . LEU A 1 93 ? 5.417 -5.683 2.084 1.00 96.94 93 LEU A N 1
ATOM 659 C CA . LEU A 1 93 ? 6.059 -5.493 0.782 1.00 96.94 93 LEU A CA 1
ATOM 660 C C . LEU A 1 93 ? 7.432 -6.170 0.681 1.00 96.94 93 LEU A C 1
ATOM 662 O O . LEU A 1 93 ? 8.091 -6.055 -0.349 1.00 96.94 93 LEU A O 1
ATOM 666 N N . SER A 1 94 ? 7.896 -6.866 1.723 1.00 95.75 94 SER A N 1
ATOM 667 C CA . SER A 1 94 ? 9.242 -7.458 1.760 1.00 95.75 94 SER A CA 1
ATOM 668 C C . SER A 1 94 ? 9.471 -8.543 0.697 1.00 95.75 94 SER A C 1
ATOM 670 O O . SER A 1 94 ? 10.612 -8.795 0.307 1.00 95.75 94 SER A O 1
ATOM 672 N N . GLY A 1 95 ? 8.392 -9.155 0.200 1.00 94.19 95 GLY A N 1
ATOM 673 C CA . GLY A 1 95 ? 8.393 -10.109 -0.909 1.00 94.19 95 GLY A CA 1
ATOM 674 C C . GLY A 1 95 ? 8.068 -9.507 -2.280 1.00 94.19 95 GLY A C 1
ATOM 675 O O . GLY A 1 95 ? 7.949 -10.268 -3.242 1.00 94.19 95 GLY A O 1
ATOM 676 N N . ALA A 1 96 ? 7.898 -8.184 -2.385 1.00 96.44 96 ALA A N 1
ATOM 677 C CA . ALA A 1 96 ? 7.469 -7.534 -3.617 1.00 96.44 96 ALA A CA 1
ATOM 678 C C . ALA A 1 96 ? 8.492 -7.731 -4.747 1.00 96.44 96 ALA A C 1
ATOM 680 O O . ALA A 1 96 ? 9.658 -7.350 -4.638 1.00 96.44 96 ALA A O 1
ATOM 681 N N . VAL A 1 97 ? 8.044 -8.316 -5.858 1.00 96.88 97 VAL A N 1
ATOM 682 C CA . VAL A 1 97 ? 8.857 -8.551 -7.057 1.00 96.88 97 VAL A CA 1
ATOM 683 C C . VAL A 1 97 ? 8.054 -8.254 -8.323 1.00 96.88 97 VAL A C 1
ATOM 685 O O . VAL A 1 97 ? 6.844 -8.485 -8.357 1.00 96.88 97 VAL A O 1
ATOM 688 N N . PRO A 1 98 ? 8.697 -7.781 -9.402 1.00 96.94 98 PRO A N 1
ATOM 689 C CA . PRO A 1 98 ? 8.016 -7.599 -10.674 1.00 96.94 98 PRO A CA 1
ATOM 690 C C . PRO A 1 98 ? 7.773 -8.958 -11.340 1.00 96.94 98 PRO A C 1
ATOM 692 O O . PRO A 1 98 ? 8.635 -9.842 -11.316 1.00 96.94 98 PRO A O 1
ATOM 695 N N . SER A 1 99 ? 6.646 -9.107 -12.037 1.00 96.81 99 SER A N 1
ATOM 696 C CA . SER A 1 99 ? 6.336 -10.317 -12.814 1.00 96.81 99 SER A CA 1
ATOM 697 C C . SER A 1 99 ? 7.380 -10.606 -13.900 1.00 96.81 99 SER A C 1
ATOM 699 O O . SER A 1 99 ? 7.555 -11.755 -14.317 1.00 96.81 99 SER A O 1
ATOM 701 N N . ARG A 1 100 ? 8.117 -9.572 -14.334 1.00 94.75 100 ARG A N 1
ATOM 702 C CA . ARG A 1 100 ? 9.283 -9.672 -15.218 1.00 94.75 100 ARG A CA 1
ATOM 703 C C . ARG A 1 100 ? 10.381 -8.705 -14.780 1.00 94.75 100 ARG A C 1
ATOM 705 O O . ARG A 1 100 ? 10.375 -7.544 -15.161 1.00 94.75 100 ARG A O 1
ATOM 712 N N . ALA A 1 101 ? 11.380 -9.210 -14.064 1.00 92.94 101 ALA A N 1
ATOM 713 C CA . ALA A 1 101 ? 12.543 -8.410 -13.661 1.00 92.94 101 ALA A CA 1
ATOM 714 C C . ALA A 1 101 ? 13.512 -8.084 -14.816 1.00 92.94 101 ALA A C 1
ATOM 716 O O . ALA A 1 101 ? 14.387 -7.238 -14.669 1.00 92.94 101 ALA A O 1
ATOM 717 N N . ARG A 1 102 ? 13.405 -8.777 -15.961 1.00 93.31 102 ARG A N 1
ATOM 718 C CA . ARG A 1 102 ? 14.348 -8.650 -17.081 1.00 93.31 102 ARG A CA 1
ATOM 719 C C . ARG A 1 102 ? 13.637 -8.636 -18.428 1.00 93.31 102 ARG A C 1
ATOM 721 O O . ARG A 1 102 ? 12.902 -9.574 -18.745 1.00 93.31 102 ARG A O 1
ATOM 728 N N . LEU A 1 103 ? 13.927 -7.630 -19.250 1.00 91.44 103 LEU A N 1
ATOM 729 C CA . LEU A 1 103 ? 13.369 -7.475 -20.592 1.00 91.44 103 LEU A CA 1
ATOM 730 C C . LEU A 1 103 ? 14.456 -7.669 -21.651 1.00 91.44 103 LEU A C 1
ATOM 732 O O . LEU A 1 103 ? 15.346 -6.845 -21.835 1.00 91.44 103 LEU A O 1
ATOM 736 N N . TRP A 1 104 ? 14.383 -8.788 -22.369 1.00 86.12 104 TRP A N 1
ATOM 737 C CA . TRP A 1 104 ? 15.270 -9.091 -23.488 1.00 86.12 104 TRP A CA 1
ATOM 738 C C . TRP A 1 104 ? 14.504 -9.855 -24.579 1.00 86.12 104 TRP A C 1
ATOM 740 O O . TRP A 1 104 ? 13.716 -10.743 -24.238 1.00 86.12 104 TRP A O 1
ATOM 750 N N . PRO A 1 105 ? 14.745 -9.594 -25.881 1.00 85.69 105 PRO A N 1
ATOM 751 C CA . PRO A 1 105 ? 15.649 -8.582 -26.454 1.00 85.69 105 PRO A CA 1
ATOM 752 C C . PRO A 1 105 ? 15.099 -7.143 -26.367 1.00 85.69 105 PRO A C 1
ATOM 754 O O . PRO A 1 105 ? 13.882 -6.990 -26.251 1.00 85.69 105 PRO A O 1
ATOM 757 N N . PRO A 1 106 ? 15.960 -6.105 -26.472 1.00 84.12 106 PRO A N 1
ATOM 758 C CA . PRO A 1 106 ? 15.536 -4.700 -26.535 1.00 84.12 106 PRO A CA 1
ATOM 759 C C . PRO A 1 106 ? 14.839 -4.412 -27.869 1.00 84.12 106 PRO A C 1
ATOM 761 O O . PRO A 1 106 ? 15.470 -4.122 -28.882 1.00 84.12 106 PRO A O 1
ATOM 764 N N . ASN A 1 107 ? 13.530 -4.607 -27.913 1.00 83.12 107 ASN A N 1
ATOM 765 C CA . ASN A 1 107 ? 12.750 -4.549 -29.146 1.00 83.12 107 ASN A CA 1
ATOM 766 C C . ASN A 1 107 ? 11.851 -3.307 -29.238 1.00 83.12 107 ASN A C 1
ATOM 768 O O . ASN A 1 107 ? 11.034 -3.244 -30.159 1.00 83.12 107 ASN A O 1
ATOM 772 N N . GLY A 1 108 ? 11.962 -2.372 -28.288 1.00 83.19 108 GLY A N 1
ATOM 773 C CA . GLY A 1 108 ? 11.181 -1.132 -28.247 1.00 83.19 108 GLY A CA 1
ATOM 774 C C . GLY A 1 108 ? 9.691 -1.331 -27.950 1.00 83.19 108 GLY A C 1
ATOM 775 O O . GLY A 1 108 ? 8.904 -0.393 -28.075 1.00 83.19 108 GLY A O 1
ATOM 776 N N . LYS A 1 109 ? 9.263 -2.550 -27.591 1.00 86.81 109 LYS A N 1
ATOM 777 C CA . LYS A 1 109 ? 7.858 -2.856 -27.285 1.00 86.81 109 LYS A CA 1
ATOM 778 C C . LYS A 1 109 ? 7.577 -2.676 -25.802 1.00 86.81 109 LYS A C 1
ATOM 780 O O . LYS A 1 109 ? 8.395 -3.062 -24.970 1.00 86.81 109 LYS A O 1
ATOM 785 N N . PHE A 1 110 ? 6.383 -2.183 -25.490 1.00 90.50 110 PHE A N 1
ATOM 786 C CA . PHE A 1 110 ? 5.865 -2.173 -24.127 1.00 90.50 110 PHE A CA 1
ATOM 787 C C . PHE A 1 110 ? 5.662 -3.589 -23.596 1.00 90.50 110 PHE A C 1
ATOM 789 O O . PHE A 1 110 ? 5.173 -4.476 -24.302 1.00 90.50 110 PHE A O 1
ATOM 796 N N . GLN A 1 111 ? 6.042 -3.774 -22.341 1.00 94.25 111 GLN A N 1
ATOM 797 C CA . GLN A 1 111 ? 5.908 -5.011 -21.598 1.00 94.25 111 GLN A CA 1
ATOM 798 C C . GLN A 1 111 ? 5.150 -4.718 -20.312 1.00 94.25 111 GLN A C 1
ATOM 800 O O . GLN A 1 111 ? 5.573 -3.881 -19.521 1.00 94.25 111 GLN A O 1
ATOM 805 N N . ALA A 1 112 ? 4.039 -5.426 -20.120 1.00 96.06 112 ALA A N 1
ATOM 806 C CA . ALA A 1 112 ? 3.264 -5.371 -18.891 1.00 96.06 112 ALA A CA 1
ATOM 807 C C . ALA A 1 112 ? 4.037 -6.014 -17.731 1.00 96.06 112 ALA A C 1
ATOM 809 O O . ALA A 1 112 ? 4.576 -7.120 -17.875 1.00 96.06 112 ALA A O 1
ATOM 810 N N . ILE A 1 113 ? 4.067 -5.302 -16.607 1.00 96.75 113 ILE A N 1
ATOM 811 C CA . ILE A 1 113 ? 4.725 -5.646 -15.353 1.00 96.75 113 ILE A CA 1
ATOM 812 C C . ILE A 1 113 ? 3.688 -5.547 -14.236 1.00 96.75 113 ILE A C 1
ATOM 814 O O . ILE A 1 113 ? 3.165 -4.472 -13.943 1.00 96.75 113 ILE A O 1
ATOM 818 N N . ASP A 1 114 ? 3.431 -6.681 -13.596 1.00 96.62 114 ASP A N 1
ATOM 819 C CA . ASP A 1 114 ? 2.586 -6.772 -12.408 1.00 96.62 114 ASP A CA 1
ATOM 820 C C . ASP A 1 114 ? 3.481 -6.859 -11.170 1.00 96.62 114 ASP A C 1
ATOM 822 O O . ASP A 1 114 ? 4.586 -7.406 -11.241 1.00 96.62 114 ASP A O 1
ATOM 826 N N . ILE A 1 115 ? 3.001 -6.356 -10.035 1.00 96.88 115 ILE A N 1
ATOM 827 C CA . ILE A 1 115 ? 3.684 -6.504 -8.746 1.00 96.88 115 ILE A CA 1
ATOM 828 C C . ILE A 1 115 ? 3.178 -7.780 -8.071 1.00 96.88 115 ILE A C 1
ATOM 830 O O . ILE A 1 115 ? 1.979 -7.949 -7.861 1.00 96.88 115 ILE A O 1
ATOM 834 N N . LEU A 1 116 ? 4.093 -8.692 -7.749 1.00 96.25 116 LEU A N 1
ATOM 835 C CA . LEU A 1 116 ? 3.814 -9.984 -7.122 1.00 96.25 116 LEU A CA 1
ATOM 836 C C . LEU A 1 116 ? 4.450 -10.049 -5.732 1.00 96.25 116 LEU A C 1
ATOM 838 O O . LEU A 1 116 ? 5.388 -9.314 -5.448 1.00 96.25 116 LEU A O 1
ATOM 842 N N . GLY A 1 117 ? 3.986 -10.972 -4.886 1.00 94.94 117 GLY A N 1
ATOM 843 C CA . GLY A 1 117 ? 4.622 -11.259 -3.592 1.00 94.94 117 GLY A CA 1
ATOM 844 C C . GLY A 1 117 ? 4.310 -10.260 -2.474 1.00 94.94 117 GLY A C 1
ATOM 845 O O . GLY A 1 117 ? 4.909 -10.351 -1.408 1.00 94.94 117 GLY A O 1
ATOM 846 N N . VAL A 1 118 ? 3.368 -9.343 -2.702 1.00 95.94 118 VAL A N 1
ATOM 847 C CA . VAL A 1 118 ? 2.771 -8.509 -1.653 1.00 95.94 118 VAL A CA 1
ATOM 848 C C . VAL A 1 118 ? 1.716 -9.323 -0.911 1.00 95.94 118 VAL A C 1
ATOM 850 O O . VAL A 1 118 ? 0.879 -9.970 -1.545 1.00 95.94 118 VAL A O 1
ATOM 853 N N . THR A 1 119 ? 1.756 -9.297 0.418 1.00 95.19 119 THR A N 1
ATOM 854 C CA . THR A 1 119 ? 0.842 -10.071 1.269 1.00 95.19 119 THR A CA 1
ATOM 855 C C . THR A 1 119 ? 0.325 -9.237 2.423 1.00 95.19 119 THR A C 1
ATOM 857 O O . THR A 1 119 ? 1.048 -8.404 2.950 1.00 95.19 119 THR A O 1
ATOM 860 N N . ASP A 1 120 ? -0.897 -9.505 2.853 1.00 93.25 120 ASP A N 1
ATOM 861 C CA . ASP A 1 120 ? -1.486 -8.892 4.035 1.00 93.25 120 ASP A CA 1
ATOM 862 C C . ASP A 1 120 ? -1.315 -9.806 5.271 1.00 93.25 120 ASP A C 1
ATOM 864 O O . ASP A 1 120 ? -1.561 -11.015 5.147 1.00 93.25 120 ASP A O 1
ATOM 868 N N . PRO A 1 121 ? -0.872 -9.300 6.440 1.00 90.69 121 PRO A N 1
ATOM 869 C CA . PRO A 1 121 ? -0.694 -10.119 7.646 1.00 90.69 121 PRO A CA 1
ATOM 870 C C . PRO A 1 121 ? -1.991 -10.761 8.156 1.00 90.69 121 PRO A C 1
ATOM 872 O O . PRO A 1 121 ? -1.960 -11.864 8.713 1.00 90.69 121 PRO A O 1
ATOM 875 N N . GLU A 1 122 ? -3.123 -10.095 7.947 1.00 89.69 122 GLU A N 1
ATOM 876 C CA . GLU A 1 122 ? -4.462 -10.565 8.289 1.00 89.69 122 GLU A CA 1
ATOM 877 C C . GLU A 1 122 ? -5.075 -11.459 7.186 1.00 89.69 122 GLU A C 1
ATOM 879 O O . GLU A 1 122 ? -6.100 -12.113 7.404 1.00 89.69 122 GLU A O 1
ATOM 884 N N . GLY A 1 123 ? -4.398 -11.584 6.039 1.00 89.50 123 GLY A N 1
ATOM 885 C CA . GLY A 1 123 ? -4.798 -12.417 4.905 1.00 89.50 123 GLY A CA 1
ATOM 886 C C . GLY A 1 123 ? -5.865 -11.778 4.017 1.00 89.50 123 GLY A C 1
ATOM 887 O O . GLY A 1 123 ? -6.544 -12.497 3.274 1.00 89.50 123 GLY A O 1
ATOM 888 N N . GLU A 1 124 ? -6.033 -10.458 4.102 1.00 90.81 124 GLU A N 1
ATOM 889 C CA . GLU A 1 124 ? -6.955 -9.699 3.263 1.00 90.81 124 GLU A CA 1
ATOM 890 C C . GLU A 1 124 ? -6.457 -9.565 1.813 1.00 90.81 124 GLU A C 1
ATOM 892 O O . GLU A 1 124 ? -5.283 -9.766 1.485 1.00 90.81 124 GLU A O 1
ATOM 897 N N . GLU A 1 125 ? -7.380 -9.250 0.900 1.00 92.94 125 GLU A N 1
ATOM 898 C CA . GLU A 1 125 ? -7.026 -8.976 -0.492 1.00 92.94 125 GLU A CA 1
ATOM 899 C C . GLU A 1 125 ? -6.301 -7.630 -0.592 1.00 92.94 125 GLU A C 1
ATOM 901 O O . GLU A 1 125 ? -6.797 -6.607 -0.118 1.00 92.94 125 GLU A O 1
ATOM 906 N N . VAL A 1 126 ? -5.143 -7.629 -1.256 1.00 95.44 126 VAL A N 1
ATOM 907 C CA . VAL A 1 126 ? -4.342 -6.422 -1.468 1.00 95.44 126 VAL A CA 1
ATOM 908 C C . VAL A 1 126 ? -4.553 -5.888 -2.879 1.00 95.44 126 VAL A C 1
ATOM 910 O O . VAL A 1 126 ? -4.304 -6.576 -3.870 1.00 95.44 126 VAL A O 1
ATOM 913 N N . THR A 1 127 ? -4.953 -4.623 -2.970 1.00 96.06 127 THR A N 1
ATOM 914 C CA . THR A 1 127 ? -5.028 -3.876 -4.227 1.00 96.06 127 THR A CA 1
ATOM 915 C C . THR A 1 127 ? -3.732 -3.105 -4.456 1.00 96.06 127 THR A C 1
ATOM 917 O O . THR A 1 127 ? -3.293 -2.342 -3.596 1.00 96.06 127 THR A O 1
ATOM 920 N N . ILE A 1 128 ? -3.137 -3.264 -5.638 1.00 96.81 128 ILE A N 1
ATOM 921 C CA . ILE A 1 128 ? -1.943 -2.524 -6.064 1.00 96.81 128 ILE A CA 1
ATOM 922 C C . ILE A 1 128 ? -2.346 -1.365 -6.975 1.00 96.81 128 ILE A C 1
ATOM 924 O O . ILE A 1 128 ? -3.186 -1.519 -7.859 1.00 96.81 128 ILE A O 1
ATOM 928 N N . THR A 1 129 ? -1.721 -0.206 -6.782 1.00 96.69 129 THR A N 1
ATOM 929 C CA . THR A 1 129 ? -1.815 0.947 -7.685 1.00 96.69 129 THR A CA 1
ATOM 930 C C . THR A 1 129 ? -0.420 1.477 -7.981 1.00 96.69 129 THR A C 1
ATOM 932 O O . THR A 1 129 ? 0.301 1.864 -7.064 1.00 96.69 129 THR A O 1
ATOM 935 N N . ILE A 1 130 ? -0.035 1.531 -9.253 1.00 96.50 130 ILE A N 1
ATOM 936 C CA . ILE A 1 130 ? 1.226 2.138 -9.686 1.00 96.50 130 ILE A CA 1
ATOM 937 C C . ILE A 1 130 ? 1.152 3.649 -9.469 1.00 96.50 130 ILE A C 1
ATOM 939 O O . ILE A 1 130 ? 0.214 4.299 -9.931 1.00 96.50 130 ILE A O 1
ATOM 943 N N . THR A 1 131 ? 2.132 4.213 -8.773 1.00 93.69 131 THR A N 1
ATOM 944 C CA . THR A 1 131 ? 2.160 5.636 -8.406 1.00 93.69 131 THR A CA 1
ATOM 945 C C . THR A 1 131 ? 3.180 6.432 -9.206 1.00 93.69 131 THR A C 1
ATOM 947 O O . THR A 1 131 ? 2.933 7.604 -9.475 1.00 93.69 131 THR A O 1
ATOM 950 N N . ALA A 1 132 ? 4.285 5.810 -9.622 1.00 90.56 132 ALA A N 1
ATOM 951 C CA . ALA A 1 132 ? 5.288 6.424 -10.487 1.00 90.56 132 ALA A CA 1
ATOM 952 C C . ALA A 1 132 ? 6.078 5.358 -11.253 1.00 90.56 132 ALA A C 1
ATOM 954 O O . ALA A 1 132 ? 6.195 4.214 -10.806 1.00 90.56 132 ALA A O 1
ATOM 955 N N . ILE A 1 133 ? 6.629 5.746 -12.401 1.00 92.50 133 ILE A N 1
ATOM 956 C CA . ILE A 1 133 ? 7.564 4.931 -13.176 1.00 92.50 133 ILE A CA 1
ATOM 957 C C . ILE A 1 133 ? 8.728 5.841 -13.550 1.00 92.50 133 ILE A C 1
ATOM 959 O O . ILE A 1 133 ? 8.535 6.815 -14.274 1.00 92.50 133 ILE A O 1
ATOM 963 N N . THR A 1 134 ? 9.918 5.533 -13.056 1.00 90.50 134 THR A N 1
ATOM 964 C CA . THR A 1 134 ? 11.139 6.294 -13.327 1.00 90.50 134 THR A CA 1
ATOM 965 C C . THR A 1 134 ? 12.188 5.404 -13.979 1.00 90.50 134 THR A C 1
ATOM 967 O O . THR A 1 134 ? 12.115 4.177 -13.895 1.00 90.50 134 THR A O 1
ATOM 970 N N . GLN A 1 135 ? 13.160 6.017 -14.646 1.00 85.19 135 GLN A N 1
ATOM 971 C CA . GLN A 1 135 ? 14.267 5.335 -15.313 1.00 85.19 135 GLN A CA 1
ATOM 972 C C . GLN A 1 135 ? 15.592 6.070 -15.083 1.00 85.19 135 GLN A C 1
ATOM 974 O O . GLN A 1 135 ? 15.595 7.274 -14.817 1.00 85.19 135 GLN A O 1
ATOM 979 N N . ASP A 1 136 ? 16.695 5.331 -15.176 1.00 81.25 136 ASP A N 1
ATOM 980 C CA . ASP A 1 136 ? 18.069 5.820 -14.994 1.00 81.25 136 ASP A CA 1
ATOM 981 C C . ASP A 1 136 ? 18.699 6.421 -16.259 1.00 81.25 136 ASP A C 1
ATOM 983 O O . ASP A 1 136 ? 19.591 7.266 -16.190 1.00 81.25 136 ASP A O 1
ATOM 987 N N . GLU A 1 137 ? 18.201 6.041 -17.432 1.00 73.25 137 GLU A N 1
ATOM 988 C CA . GLU A 1 137 ? 18.604 6.603 -18.720 1.00 73.25 137 GLU A CA 1
ATOM 989 C C . GLU A 1 137 ? 17.537 7.575 -19.264 1.00 73.25 137 GLU A C 1
ATOM 991 O O . GLU A 1 137 ? 16.341 7.329 -19.103 1.00 73.25 137 GLU A O 1
ATOM 996 N N . PRO A 1 138 ? 17.924 8.659 -19.966 1.00 69.50 138 PRO A N 1
ATOM 997 C CA . PRO A 1 138 ? 16.965 9.564 -20.595 1.00 69.50 138 PRO A CA 1
ATOM 998 C C . PRO A 1 138 ? 16.080 8.840 -21.620 1.00 69.50 138 PRO A C 1
ATOM 1000 O O . PRO A 1 138 ? 16.470 7.827 -22.210 1.00 69.50 138 PRO A O 1
ATOM 1003 N N . VAL A 1 139 ? 14.893 9.396 -21.882 1.00 66.00 139 VAL A N 1
ATOM 1004 C CA . VAL A 1 139 ? 14.041 8.892 -22.962 1.00 66.00 139 VAL A CA 1
ATOM 1005 C C . VAL A 1 139 ? 14.762 9.079 -24.298 1.00 66.00 139 VAL A C 1
ATOM 1007 O O . VAL A 1 139 ? 15.168 10.187 -24.663 1.00 66.00 139 VAL A O 1
ATOM 1010 N N . ASP A 1 140 ? 14.894 7.997 -25.061 1.00 62.41 140 ASP A N 1
ATOM 1011 C CA . ASP A 1 140 ? 15.467 8.031 -26.401 1.00 62.41 140 ASP A CA 1
ATOM 1012 C C . ASP A 1 140 ? 14.442 8.598 -27.402 1.00 62.41 140 ASP A C 1
ATOM 1014 O O . ASP A 1 140 ? 13.847 7.897 -28.216 1.00 62.41 140 ASP A O 1
ATOM 1018 N N . GLY A 1 141 ? 14.250 9.921 -27.389 1.00 49.59 141 GLY A N 1
ATOM 1019 C CA . GLY A 1 141 ? 13.413 10.636 -28.368 1.00 49.59 141 GLY A CA 1
ATOM 1020 C C . GLY A 1 141 ? 13.961 10.613 -29.807 1.00 49.59 141 GLY A C 1
ATOM 1021 O O . GLY A 1 141 ? 13.339 11.142 -30.733 1.00 49.59 141 GLY A O 1
ATOM 1022 N N . GLN A 1 142 ? 15.128 10.007 -30.027 1.00 45.06 142 GLN A N 1
ATOM 1023 C CA . GLN A 1 142 ? 15.829 10.012 -31.300 1.00 45.06 142 GLN A CA 1
ATOM 1024 C C . GLN A 1 142 ? 16.240 8.584 -31.647 1.00 45.06 142 GLN A C 1
ATOM 1026 O O . GLN A 1 142 ? 17.201 8.059 -31.101 1.00 45.06 142 GLN A O 1
ATOM 1031 N N . GLY A 1 143 ? 15.527 7.959 -32.587 1.00 41.09 143 GLY A N 1
ATOM 1032 C CA . GLY A 1 143 ? 15.893 6.637 -33.078 1.00 41.09 143 GLY A CA 1
ATOM 1033 C C . GLY A 1 143 ? 17.375 6.581 -33.449 1.00 41.09 143 GLY A C 1
ATOM 1034 O O . GLY A 1 143 ? 17.824 7.306 -34.342 1.00 41.09 143 GLY A O 1
ATOM 1035 N N . HIS A 1 144 ? 18.117 5.690 -32.791 1.00 45.47 144 HIS A N 1
ATOM 1036 C CA . HIS A 1 144 ? 19.524 5.387 -33.069 1.00 45.47 144 HIS A CA 1
ATOM 1037 C C . HIS A 1 144 ? 19.666 4.597 -34.374 1.00 45.47 144 HIS A C 1
ATOM 1039 O O . HIS A 1 144 ? 20.251 3.518 -34.442 1.00 45.47 144 HIS A O 1
ATOM 1045 N N . GLY A 1 145 ? 19.097 5.121 -35.455 1.00 37.75 145 GLY A N 1
ATOM 1046 C CA . GLY A 1 145 ? 19.560 4.784 -36.782 1.00 37.75 145 GLY A CA 1
ATOM 1047 C C . GLY A 1 145 ? 20.908 5.460 -36.970 1.00 37.75 145 GLY A C 1
ATOM 1048 O O . GLY A 1 145 ? 21.043 6.659 -36.730 1.00 37.75 145 GLY A O 1
ATOM 1049 N N . HIS A 1 146 ? 21.900 4.727 -37.466 1.00 42.44 146 HIS A N 1
ATOM 1050 C CA . HIS A 1 146 ? 23.033 5.322 -38.171 1.00 42.44 146 HIS A CA 1
ATOM 1051 C C . HIS A 1 146 ? 22.509 6.046 -39.425 1.00 42.44 146 HIS A C 1
ATOM 1053 O O . HIS A 1 146 ? 22.616 5.566 -40.550 1.00 42.44 146 HIS A O 1
ATOM 1059 N N . GLY A 1 147 ? 21.849 7.178 -39.219 1.00 36.81 147 GLY A N 1
ATOM 1060 C CA . GLY A 1 147 ? 21.366 8.074 -40.242 1.00 36.81 147 GLY A CA 1
ATOM 1061 C C . GLY A 1 147 ? 22.376 9.191 -40.356 1.00 36.81 147 GLY A C 1
ATOM 1062 O O . GLY A 1 147 ? 22.565 9.962 -39.420 1.00 36.81 147 GLY A O 1
ATOM 1063 N N . HIS A 1 148 ? 23.035 9.278 -41.505 1.00 44.19 148 HIS A N 1
ATOM 1064 C CA . HIS A 1 148 ? 23.775 10.463 -41.910 1.00 44.19 148 HIS A CA 1
ATOM 1065 C C . HIS A 1 148 ? 22.804 11.654 -41.924 1.00 44.19 148 HIS A C 1
ATOM 1067 O O . HIS A 1 148 ? 22.133 11.911 -42.923 1.00 44.19 148 HIS A O 1
ATOM 1073 N N . GLY A 1 149 ? 22.665 12.326 -40.782 1.00 34.97 149 GLY A N 1
ATOM 1074 C CA . GLY A 1 149 ? 21.777 13.462 -40.611 1.00 34.97 149 GLY A CA 1
ATOM 1075 C C . GLY A 1 149 ? 22.249 14.610 -41.489 1.00 34.97 149 GLY A C 1
ATOM 1076 O O . GLY A 1 149 ? 23.216 15.296 -41.166 1.00 34.97 149 GLY A O 1
ATOM 1077 N N . LEU A 1 150 ? 21.557 14.824 -42.607 1.00 45.72 150 LEU A N 1
ATOM 1078 C CA . LEU A 1 150 ? 21.630 16.059 -43.377 1.00 45.72 150 LEU A CA 1
ATOM 1079 C C . LEU A 1 150 ? 20.930 17.155 -42.568 1.00 45.72 150 LEU A C 1
ATOM 1081 O O . LEU A 1 150 ? 19.771 17.490 -42.804 1.00 45.72 150 LEU A O 1
ATOM 1085 N N . GLY A 1 151 ? 21.640 17.693 -41.577 1.00 37.53 151 GLY A N 1
ATOM 1086 C CA . GLY A 1 151 ? 21.251 18.929 -40.921 1.00 37.53 151 GLY A CA 1
ATOM 1087 C C . GLY A 1 151 ? 21.252 20.055 -41.950 1.00 37.53 151 GLY A C 1
ATOM 1088 O O . GLY A 1 151 ? 22.303 20.441 -42.459 1.00 37.53 151 GLY A O 1
ATOM 1089 N N . GLY A 1 152 ? 20.072 20.593 -42.256 1.00 46.53 152 GLY A N 1
ATOM 1090 C CA . GLY A 1 152 ? 19.911 21.855 -42.973 1.00 46.53 152 GLY A CA 1
ATOM 1091 C C . GLY A 1 152 ? 20.324 23.032 -42.090 1.00 46.53 152 GLY A C 1
ATOM 1092 O O . GLY A 1 152 ? 19.488 23.836 -41.691 1.00 46.53 152 GLY A O 1
ATOM 1093 N N . GLY A 1 153 ? 21.610 23.118 -41.755 1.00 38.44 153 GLY A N 1
ATOM 1094 C CA . GLY A 1 153 ? 22.200 24.305 -41.153 1.00 38.44 153 GLY A CA 1
ATOM 1095 C C . GLY A 1 153 ? 22.480 25.343 -42.237 1.00 38.44 153 GLY A C 1
ATOM 1096 O O . GLY A 1 153 ? 23.202 25.064 -43.192 1.00 38.44 153 GLY A O 1
ATOM 1097 N N . HIS A 1 154 ? 21.951 26.558 -42.084 1.00 46.56 154 HIS A N 1
ATOM 1098 C CA . HIS A 1 154 ? 22.432 27.719 -42.835 1.00 46.56 154 HIS A CA 1
ATOM 1099 C C . HIS A 1 154 ? 23.791 28.143 -42.264 1.00 46.56 154 HIS A C 1
ATOM 1101 O O . HIS A 1 154 ? 23.896 29.067 -41.462 1.00 46.56 154 HIS A O 1
ATOM 1107 N N . GLY A 1 155 ? 24.835 27.409 -42.643 1.00 43.19 155 GLY A N 1
ATOM 1108 C CA . GLY A 1 155 ? 26.220 27.774 -42.384 1.00 43.19 155 GLY A CA 1
ATOM 1109 C C . GLY A 1 155 ? 26.771 28.607 -43.538 1.00 43.19 155 GLY A C 1
ATOM 1110 O O . GLY A 1 155 ? 26.783 28.161 -44.683 1.00 43.19 155 GLY A O 1
ATOM 1111 N N . HIS A 1 156 ? 27.269 29.807 -43.246 1.00 44.62 156 HIS A N 1
ATOM 1112 C CA . HIS A 1 156 ? 28.084 30.573 -44.187 1.00 44.62 156 HIS A CA 1
ATOM 1113 C C . HIS A 1 156 ? 29.502 29.991 -44.215 1.00 44.62 156 HIS A C 1
ATOM 1115 O O . HIS A 1 156 ? 30.383 30.416 -43.471 1.00 44.62 156 HIS A O 1
ATOM 1121 N N . GLY A 1 157 ? 29.709 28.974 -45.051 1.00 43.09 157 GLY A N 1
ATOM 1122 C CA . GLY A 1 157 ? 31.027 28.411 -45.328 1.00 43.09 157 GLY A CA 1
ATOM 1123 C C . GLY A 1 157 ? 31.649 29.044 -46.572 1.00 43.09 157 GLY A C 1
ATOM 1124 O O . GLY A 1 157 ? 31.083 28.962 -47.659 1.00 43.09 157 GLY A O 1
ATOM 1125 N N . ASN A 1 158 ? 32.842 29.626 -46.436 1.00 48.88 158 ASN A N 1
ATOM 1126 C CA . ASN A 1 158 ? 33.681 29.977 -47.581 1.00 48.88 158 ASN A CA 1
ATOM 1127 C C . ASN A 1 158 ? 34.419 28.721 -48.059 1.00 48.88 158 ASN A C 1
ATOM 1129 O O . ASN A 1 158 ? 35.471 28.372 -47.528 1.00 48.88 158 ASN A O 1
ATOM 1133 N N . GLY A 1 159 ? 33.862 28.043 -49.062 1.00 42.16 159 GLY A N 1
ATOM 1134 C CA . GLY A 1 159 ? 34.478 26.885 -49.707 1.00 42.16 159 GLY A CA 1
ATOM 1135 C C . GLY A 1 159 ? 34.608 27.098 -51.212 1.00 42.16 159 GLY A C 1
ATOM 1136 O O . GLY A 1 159 ? 33.609 27.245 -51.907 1.00 42.16 159 GLY A O 1
ATOM 1137 N N . HIS A 1 160 ? 35.843 27.103 -51.717 1.00 47.94 160 HIS A N 1
ATOM 1138 C CA . HIS A 1 160 ? 36.129 26.984 -53.146 1.00 47.94 160 HIS A CA 1
ATOM 1139 C C . HIS A 1 160 ? 36.154 25.499 -53.510 1.00 47.94 160 HIS A C 1
ATOM 1141 O O . HIS A 1 160 ? 37.065 24.778 -53.107 1.00 47.94 160 HIS A O 1
ATOM 1147 N N . GLY A 1 161 ? 35.160 25.045 -54.269 1.00 43.28 161 GLY A N 1
ATOM 1148 C CA . GLY A 1 161 ? 35.079 23.667 -54.742 1.00 43.28 161 GLY A CA 1
ATOM 1149 C C . GLY A 1 161 ? 34.359 23.588 -56.080 1.00 43.28 161 GLY A C 1
ATOM 1150 O O . GLY A 1 161 ? 33.229 24.048 -56.216 1.00 43.28 161 GLY A O 1
ATOM 1151 N N . HIS A 1 162 ? 35.034 23.009 -57.071 1.00 50.06 162 HIS A N 1
ATOM 1152 C CA . HIS A 1 162 ? 34.483 22.706 -58.386 1.00 50.06 162 HIS A CA 1
ATOM 1153 C C . HIS A 1 162 ? 33.825 21.324 -58.349 1.00 50.06 162 HIS A C 1
ATOM 1155 O O . HIS A 1 162 ? 34.495 20.330 -58.075 1.00 50.06 162 HIS A O 1
ATOM 1161 N N . GLY A 1 163 ? 32.530 21.251 -58.655 1.00 43.50 163 GLY A N 1
ATOM 1162 C CA . GLY A 1 163 ? 31.814 19.985 -58.769 1.00 43.50 163 GLY A CA 1
ATOM 1163 C C . GLY A 1 163 ? 30.516 20.139 -59.553 1.00 43.50 163 GLY A C 1
ATOM 1164 O O . GLY A 1 163 ? 29.644 20.913 -59.172 1.00 43.50 163 GLY A O 1
ATOM 1165 N N . ASN A 1 164 ? 30.401 19.391 -60.650 1.00 48.88 164 ASN A N 1
ATOM 1166 C CA . ASN A 1 164 ? 29.174 19.242 -61.427 1.00 48.88 164 ASN A CA 1
ATOM 1167 C C . ASN A 1 164 ? 28.377 18.058 -60.866 1.00 48.88 164 ASN A C 1
ATOM 1169 O O . ASN A 1 164 ? 28.874 16.934 -60.875 1.00 48.88 164 ASN A O 1
ATOM 1173 N N . GLY A 1 165 ? 27.135 18.285 -60.440 1.00 44.44 165 GLY A N 1
ATOM 1174 C CA . GLY A 1 165 ? 26.234 17.214 -60.017 1.00 44.44 165 GLY A CA 1
ATOM 1175 C C . GLY A 1 165 ? 24.774 17.611 -60.193 1.00 44.44 165 GLY A C 1
ATOM 1176 O O . GLY A 1 165 ? 24.279 18.476 -59.480 1.00 44.44 165 GLY A O 1
ATOM 1177 N N . HIS A 1 166 ? 24.097 16.979 -61.153 1.00 46.56 166 HIS A N 1
ATOM 1178 C CA . HIS A 1 166 ? 22.642 17.009 -61.297 1.00 46.56 166 HIS A CA 1
ATOM 1179 C C . HIS A 1 166 ? 22.075 15.776 -60.592 1.00 46.56 166 HIS A C 1
ATOM 1181 O O . HIS A 1 166 ? 22.425 14.653 -60.953 1.00 46.56 166 HIS A O 1
ATOM 1187 N N . GLY A 1 167 ? 21.201 15.976 -59.607 1.00 42.38 167 GLY A N 1
ATOM 1188 C CA . GLY A 1 167 ? 20.514 14.896 -58.906 1.00 42.38 167 GLY A CA 1
ATOM 1189 C C . GLY A 1 167 ? 19.056 15.260 -58.671 1.00 42.38 167 GLY A C 1
ATOM 1190 O O . GLY A 1 167 ? 18.759 16.192 -57.930 1.00 42.38 167 GLY A O 1
ATOM 1191 N N . HIS A 1 168 ? 18.152 14.523 -59.311 1.00 46.88 168 HIS A N 1
ATOM 1192 C CA . HIS A 1 168 ? 16.722 14.552 -59.025 1.00 46.88 168 HIS A CA 1
ATOM 1193 C C . HIS A 1 168 ? 16.402 13.373 -58.105 1.00 46.88 168 HIS A C 1
ATOM 1195 O O . HIS A 1 168 ? 16.595 12.222 -58.493 1.00 46.88 168 HIS A O 1
ATOM 1201 N N . GLY A 1 169 ? 15.928 13.657 -56.893 1.00 41.62 169 GLY A N 1
ATOM 1202 C CA . GLY A 1 169 ? 15.470 12.648 -55.943 1.00 41.62 169 GLY A CA 1
ATOM 1203 C C . GLY A 1 169 ? 14.033 12.930 -55.530 1.00 41.62 169 GLY A C 1
ATOM 1204 O O . GLY A 1 169 ? 13.777 13.898 -54.821 1.00 41.62 169 GLY A O 1
ATOM 1205 N N . ASN A 1 170 ? 13.105 12.076 -55.959 1.00 48.44 170 ASN A N 1
ATOM 1206 C CA . ASN A 1 170 ? 11.739 12.048 -55.445 1.00 48.44 170 ASN A CA 1
ATOM 1207 C C . ASN A 1 170 ? 11.681 11.004 -54.324 1.00 48.44 170 ASN A C 1
ATOM 1209 O O . ASN A 1 170 ? 11.589 9.810 -54.598 1.00 48.44 170 ASN A O 1
ATOM 1213 N N . GLY A 1 171 ? 11.756 11.451 -53.070 1.00 40.59 171 GLY A N 1
ATOM 1214 C CA . GLY A 1 171 ? 11.586 10.597 -51.895 1.00 40.59 171 GLY A CA 1
ATOM 1215 C C . GLY A 1 171 ? 10.157 10.673 -51.366 1.00 40.59 171 GLY A C 1
ATOM 1216 O O . GLY A 1 171 ? 9.790 11.657 -50.735 1.00 40.59 171 GLY A O 1
ATOM 1217 N N . HIS A 1 172 ? 9.356 9.639 -51.627 1.00 47.59 172 HIS A N 1
ATOM 1218 C CA . HIS A 1 172 ? 8.123 9.361 -50.888 1.00 47.59 172 HIS A CA 1
ATOM 1219 C C . HIS A 1 172 ? 8.480 8.494 -49.674 1.00 47.59 172 HIS A C 1
ATOM 1221 O O . HIS A 1 172 ? 8.821 7.324 -49.833 1.00 47.59 172 HIS A O 1
ATOM 1227 N N . GLY A 1 173 ? 8.427 9.077 -48.475 1.00 40.19 173 GLY A N 1
ATOM 1228 C CA . GLY A 1 173 ? 8.563 8.365 -47.205 1.00 40.19 173 GLY A CA 1
ATOM 1229 C C . GLY A 1 173 ? 7.193 8.175 -46.564 1.00 40.19 173 GLY A C 1
ATOM 1230 O O . GLY A 1 173 ? 6.498 9.148 -46.286 1.00 40.19 173 GLY A O 1
ATOM 1231 N N . HIS A 1 174 ? 6.797 6.919 -46.378 1.00 46.16 174 HIS A N 1
ATOM 1232 C CA . HIS A 1 174 ? 5.560 6.536 -45.706 1.00 46.16 174 HIS A CA 1
ATOM 1233 C C . HIS A 1 174 ? 5.694 6.739 -44.191 1.00 46.16 174 HIS A C 1
ATOM 1235 O O . HIS A 1 174 ? 6.702 6.358 -43.602 1.00 46.16 174 HIS A O 1
ATOM 1241 N N . GLY A 1 175 ? 4.680 7.360 -43.584 1.00 46.69 175 GLY A N 1
ATOM 1242 C CA . GLY A 1 175 ? 4.656 7.703 -42.167 1.00 46.69 175 GLY A CA 1
ATOM 1243 C C . GLY A 1 175 ? 4.686 6.491 -41.237 1.00 46.69 175 GLY A C 1
ATOM 1244 O O . GLY A 1 175 ? 4.008 5.492 -41.472 1.00 46.69 175 GLY A O 1
ATOM 1245 N N . GLY A 1 176 ? 5.433 6.629 -40.147 1.00 39.09 176 GLY A N 1
ATOM 1246 C CA . GLY A 1 176 ? 5.319 5.792 -38.963 1.00 39.09 176 GLY A CA 1
ATOM 1247 C C . GLY A 1 176 ? 5.174 6.699 -37.752 1.00 39.09 176 GLY A C 1
ATOM 1248 O O . GLY A 1 176 ? 6.182 7.232 -37.323 1.00 39.09 176 GLY A O 1
ATOM 1249 N N . GLY A 1 177 ? 3.929 6.869 -37.286 1.00 40.12 177 GLY A N 1
ATOM 1250 C CA . GLY A 1 177 ? 3.516 7.385 -35.969 1.00 40.12 177 GLY A CA 1
ATOM 1251 C C . GLY A 1 177 ? 4.022 8.770 -35.519 1.00 40.12 177 GLY A C 1
ATOM 1252 O O . GLY A 1 177 ? 5.072 9.232 -35.948 1.00 40.12 177 GLY A O 1
ATOM 1253 N N . PRO A 1 178 ? 3.299 9.476 -34.631 1.00 42.34 178 PRO A N 1
ATOM 1254 C CA . PRO A 1 178 ? 3.953 10.488 -33.804 1.00 42.34 178 PRO A CA 1
ATOM 1255 C C . PRO A 1 178 ? 5.033 9.805 -32.939 1.00 42.34 178 PRO A C 1
ATOM 1257 O O . PRO A 1 178 ? 4.878 8.622 -32.624 1.00 42.34 178 PRO A O 1
ATOM 1260 N N . PRO A 1 179 ? 6.119 10.498 -32.556 1.00 46.34 179 PRO A N 1
ATOM 1261 C CA . PRO A 1 179 ? 7.039 9.965 -31.561 1.00 46.34 179 PRO A CA 1
ATOM 1262 C C . PRO A 1 179 ? 6.242 9.787 -30.264 1.00 46.34 179 PRO A C 1
ATOM 1264 O O . PRO A 1 179 ? 5.768 10.764 -29.690 1.00 46.34 179 PRO A O 1
ATOM 1267 N N . GLU A 1 180 ? 6.004 8.547 -29.844 1.00 52.81 180 GLU A N 1
ATOM 1268 C CA . GLU A 1 180 ? 5.566 8.286 -28.474 1.00 52.81 180 GLU A CA 1
ATOM 1269 C C . GLU A 1 180 ? 6.818 8.362 -27.615 1.00 52.81 180 GLU A C 1
ATOM 1271 O O . GLU A 1 180 ? 7.580 7.410 -27.504 1.00 52.81 180 GLU A O 1
ATOM 1276 N N . THR A 1 181 ? 7.041 9.559 -27.105 1.00 67.94 181 THR A N 1
ATOM 1277 C CA . THR A 1 181 ? 8.193 10.036 -26.349 1.00 67.94 181 THR A CA 1
ATOM 1278 C C . THR A 1 181 ? 8.252 9.509 -24.910 1.00 67.94 181 THR A C 1
ATOM 1280 O O . THR A 1 181 ? 9.153 9.880 -24.193 1.00 67.94 181 THR A O 1
ATOM 1283 N N . ALA A 1 182 ? 7.315 8.668 -24.463 1.00 81.19 182 ALA A N 1
ATOM 1284 C CA . ALA A 1 182 ? 7.325 8.088 -23.117 1.00 81.19 182 ALA A CA 1
ATOM 1285 C C . ALA A 1 182 ? 7.729 6.603 -23.153 1.00 81.19 182 ALA A C 1
ATOM 1287 O O . ALA A 1 182 ? 7.351 5.852 -24.066 1.00 81.19 182 ALA A O 1
ATOM 1288 N N . ASP A 1 183 ? 8.448 6.170 -22.120 1.00 83.06 183 ASP A N 1
ATOM 1289 C CA . ASP A 1 183 ? 8.968 4.807 -21.955 1.00 83.06 183 ASP A CA 1
ATOM 1290 C C . ASP A 1 183 ? 8.209 3.978 -20.911 1.00 83.06 183 ASP A C 1
ATOM 1292 O O . ASP A 1 183 ? 8.424 2.770 -20.787 1.00 83.06 183 ASP A O 1
ATOM 1296 N N . GLY A 1 184 ? 7.276 4.606 -20.204 1.00 88.19 184 GLY A N 1
ATOM 1297 C CA . GLY A 1 184 ? 6.433 4.029 -19.173 1.00 88.19 184 GLY A CA 1
ATOM 1298 C C . GLY A 1 184 ? 4.994 4.527 -19.282 1.00 88.19 184 GLY A C 1
ATOM 1299 O O . GLY A 1 184 ? 4.725 5.653 -19.693 1.00 88.19 184 GLY A O 1
ATOM 1300 N N . ARG A 1 185 ? 4.040 3.679 -18.903 1.00 93.19 185 ARG A N 1
ATOM 1301 C CA . ARG A 1 185 ? 2.626 4.044 -18.721 1.00 93.19 185 ARG A CA 1
ATOM 1302 C C . ARG A 1 185 ? 1.955 3.107 -17.715 1.00 93.19 185 ARG A C 1
ATOM 1304 O O . ARG A 1 185 ? 2.533 2.098 -17.324 1.00 93.19 185 ARG A O 1
ATOM 1311 N N . GLY A 1 186 ? 0.730 3.432 -17.301 1.00 90.50 186 GLY A N 1
ATOM 1312 C CA . GLY A 1 186 ? -0.040 2.616 -16.348 1.00 90.50 186 GLY A CA 1
ATOM 1313 C C . GLY A 1 186 ? -0.063 3.141 -14.907 1.00 90.50 186 GLY A C 1
ATOM 1314 O O . GLY A 1 186 ? -0.591 2.460 -14.030 1.00 90.50 186 GLY A O 1
ATOM 1315 N N . VAL A 1 187 ? 0.440 4.356 -14.655 1.00 92.94 187 VAL A N 1
ATOM 1316 C CA . VAL A 1 187 ? 0.231 5.064 -13.377 1.00 92.94 187 VAL A CA 1
ATOM 1317 C C . VAL A 1 187 ? -1.272 5.209 -13.101 1.00 92.94 187 VAL A C 1
ATOM 1319 O O . VAL A 1 187 ? -2.053 5.546 -13.992 1.00 92.94 187 VAL A O 1
ATOM 1322 N N . GLY A 1 188 ? -1.682 4.918 -11.868 1.00 92.44 188 GLY A N 1
ATOM 1323 C CA . GLY A 1 188 ? -3.080 4.859 -11.437 1.00 92.44 188 GLY A CA 1
ATOM 1324 C C . GLY A 1 188 ? -3.779 3.522 -11.713 1.00 92.44 188 GLY A C 1
ATOM 1325 O O . GLY A 1 188 ? -4.973 3.400 -11.450 1.00 92.44 188 GLY A O 1
ATOM 1326 N N . THR A 1 189 ? -3.069 2.522 -12.238 1.00 95.25 189 THR A N 1
ATOM 1327 C CA . THR A 1 189 ? -3.603 1.180 -12.533 1.00 95.25 189 THR A CA 1
ATOM 1328 C C . THR A 1 189 ? -2.819 0.108 -11.755 1.00 95.25 189 THR A C 1
ATOM 1330 O O . THR A 1 189 ? -1.790 0.446 -11.172 1.00 95.25 189 THR A O 1
ATOM 1333 N N . PRO A 1 190 ? -3.250 -1.169 -11.705 1.00 93.50 190 PRO A N 1
ATOM 1334 C CA . PRO A 1 190 ? -2.494 -2.222 -11.012 1.00 93.50 190 PRO A CA 1
ATOM 1335 C C . PRO A 1 190 ? -1.284 -2.753 -11.798 1.00 93.50 190 PRO A C 1
ATOM 1337 O O . PRO A 1 190 ? -0.477 -3.494 -11.240 1.00 93.50 190 PRO A O 1
ATOM 1340 N N . THR A 1 191 ? -1.144 -2.381 -13.074 1.00 94.94 191 THR A N 1
ATOM 1341 C CA . THR A 1 191 ? -0.116 -2.911 -13.976 1.00 94.94 191 THR A CA 1
ATOM 1342 C C . THR A 1 191 ? 0.662 -1.759 -14.604 1.00 94.94 191 THR A C 1
ATOM 1344 O O . THR A 1 191 ? 0.086 -0.873 -15.234 1.00 94.94 191 THR A O 1
ATOM 1347 N N . ALA A 1 192 ? 1.986 -1.786 -14.476 1.00 95.00 192 ALA A N 1
ATOM 1348 C CA . ALA A 1 192 ? 2.859 -0.874 -15.206 1.00 95.00 192 ALA A CA 1
ATOM 1349 C C . ALA A 1 192 ? 3.174 -1.456 -16.588 1.00 95.00 192 ALA A C 1
ATOM 1351 O O . ALA A 1 192 ? 3.305 -2.667 -16.750 1.00 95.00 192 ALA A O 1
ATOM 1352 N N . GLU A 1 193 ? 3.353 -0.609 -17.594 1.00 93.88 193 GLU A N 1
ATOM 1353 C CA . GLU A 1 193 ? 3.890 -1.013 -18.890 1.00 93.88 193 GLU A CA 1
ATOM 1354 C C . GLU A 1 193 ? 5.148 -0.200 -19.172 1.00 93.88 193 GLU A C 1
ATOM 1356 O O . GLU A 1 193 ? 5.069 1.017 -19.319 1.00 93.88 193 GLU A O 1
ATOM 1361 N N . VAL A 1 194 ? 6.295 -0.874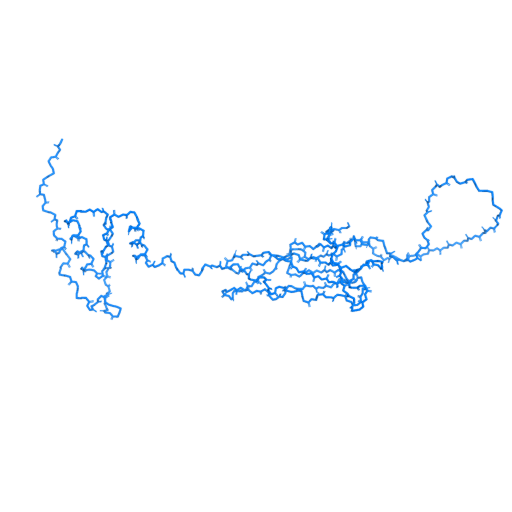 -19.271 1.00 93.00 194 VAL A N 1
ATOM 1362 C CA . VAL A 1 194 ? 7.587 -0.245 -19.590 1.00 93.00 194 VAL A CA 1
ATOM 1363 C C . VAL A 1 194 ? 8.120 -0.756 -20.919 1.00 93.00 194 VAL A C 1
ATOM 1365 O O . VAL A 1 194 ? 7.859 -1.898 -21.320 1.00 93.00 194 VAL A O 1
ATOM 1368 N N . ARG A 1 195 ? 8.844 0.090 -21.642 1.00 90.50 195 ARG A N 1
ATOM 1369 C CA . ARG A 1 195 ? 9.398 -0.251 -22.947 1.00 90.50 195 ARG A CA 1
ATOM 1370 C C . ARG A 1 195 ? 10.641 -1.125 -22.790 1.00 90.50 195 ARG A C 1
ATOM 1372 O O . ARG A 1 195 ? 11.528 -0.852 -21.996 1.00 90.50 195 ARG A O 1
ATOM 1379 N N . ALA A 1 196 ? 10.751 -2.188 -23.583 1.00 88.31 196 ALA A N 1
ATOM 1380 C CA . ALA A 1 196 ? 12.002 -2.933 -23.718 1.00 88.31 196 ALA A CA 1
ATOM 1381 C C . ALA A 1 196 ? 12.981 -2.163 -24.628 1.00 88.31 196 ALA A C 1
ATOM 1383 O O . ALA A 1 196 ? 13.320 -2.633 -25.717 1.00 88.31 196 ALA A O 1
ATOM 1384 N N . GLU A 1 197 ? 13.384 -0.968 -24.205 1.00 82.94 197 GLU A N 1
ATOM 1385 C CA . GLU A 1 197 ? 14.319 -0.065 -24.886 1.00 82.94 197 GLU A CA 1
ATOM 1386 C C . GLU A 1 197 ? 15.446 0.342 -23.930 1.00 82.94 197 GLU A C 1
ATOM 1388 O O . GLU A 1 197 ? 15.347 0.144 -22.721 1.00 82.94 197 GLU A O 1
ATOM 1393 N N . ARG A 1 198 ? 16.569 0.778 -24.498 1.00 79.06 198 ARG A N 1
ATOM 1394 C CA . ARG A 1 198 ? 17.762 1.247 -23.789 1.00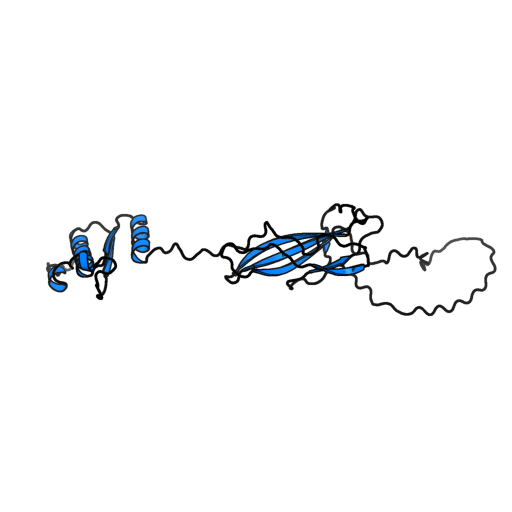 79.06 198 ARG A CA 1
ATOM 1395 C C . ARG A 1 198 ? 18.696 1.952 -24.770 1.00 79.06 198 ARG A C 1
ATOM 1397 O O . ARG A 1 198 ? 18.660 1.627 -25.965 1.00 79.06 198 ARG A O 1
ATOM 1404 N N . ASP A 1 199 ? 19.630 2.743 -24.252 1.00 73.62 199 ASP A N 1
ATOM 1405 C CA . ASP A 1 199 ? 20.739 3.230 -25.069 1.00 73.62 199 ASP A CA 1
ATOM 1406 C C . ASP A 1 199 ? 21.641 2.048 -25.483 1.00 73.62 199 ASP A C 1
ATOM 1408 O O . ASP A 1 199 ? 22.038 1.182 -24.692 1.00 73.62 199 ASP A O 1
ATOM 1412 N N . GLY A 1 200 ? 21.996 1.996 -26.768 1.00 70.69 200 GLY A N 1
ATOM 1413 C CA . GLY A 1 200 ? 22.961 1.031 -27.294 1.00 70.69 200 GLY A CA 1
ATOM 1414 C C . GLY A 1 200 ? 24.370 1.186 -26.702 1.00 70.69 200 GLY A C 1
ATOM 1415 O O . GLY A 1 200 ? 25.137 0.215 -26.706 1.00 70.69 200 GLY A O 1
ATOM 1416 N N . HIS A 1 201 ? 24.702 2.372 -26.186 1.00 71.12 201 HIS A N 1
ATOM 1417 C CA . HIS A 1 201 ? 26.007 2.713 -25.613 1.00 71.12 201 HIS A CA 1
ATOM 1418 C C . HIS A 1 201 ? 26.035 2.695 -24.078 1.00 71.12 201 HIS A C 1
ATOM 1420 O O . HIS A 1 201 ? 27.128 2.762 -23.510 1.00 71.12 201 HIS A O 1
ATOM 1426 N N . GLY A 1 202 ? 24.875 2.566 -23.430 1.00 74.75 202 GLY A N 1
ATOM 1427 C CA . GLY A 1 202 ? 24.738 2.490 -21.978 1.00 74.75 202 GLY A CA 1
ATOM 1428 C C . GLY A 1 202 ? 25.144 1.137 -21.381 1.00 74.75 202 GLY A C 1
ATOM 1429 O O . GLY A 1 202 ? 25.524 0.181 -22.074 1.00 74.75 202 GLY A O 1
ATOM 1430 N N . ASN A 1 203 ? 25.049 1.056 -20.058 1.00 77.81 203 ASN A N 1
ATOM 1431 C CA . ASN A 1 203 ? 25.210 -0.158 -19.244 1.00 77.81 203 ASN A CA 1
ATOM 1432 C C . ASN A 1 203 ? 23.905 -0.972 -19.123 1.00 77.81 203 ASN A C 1
ATOM 1434 O O . ASN A 1 203 ? 23.940 -2.112 -18.655 1.00 77.81 203 ASN A O 1
ATOM 1438 N N . GLY A 1 204 ? 22.803 -0.463 -19.671 1.00 81.69 204 GLY A N 1
ATOM 1439 C CA . GLY A 1 204 ? 21.507 -1.120 -19.698 1.00 81.69 204 GLY A CA 1
ATOM 1440 C C . GLY A 1 204 ? 20.564 -0.476 -18.698 1.00 81.69 204 GLY A C 1
ATOM 1441 O O . GLY A 1 204 ? 20.923 -0.288 -17.546 1.00 81.69 204 GLY A O 1
ATOM 1442 N N . ARG A 1 205 ? 19.344 -0.221 -19.158 1.00 87.62 205 ARG A N 1
ATOM 1443 C CA . ARG A 1 205 ? 18.347 0.578 -18.456 1.00 87.62 205 ARG A CA 1
ATOM 1444 C C . ARG A 1 205 ? 17.725 -0.135 -17.262 1.00 87.62 205 ARG A C 1
ATOM 1446 O O . ARG A 1 205 ? 17.328 -1.303 -17.379 1.00 87.62 205 ARG A O 1
ATOM 1453 N N . VAL A 1 206 ? 17.545 0.594 -16.170 1.00 90.56 206 VAL A N 1
ATOM 1454 C CA . VAL A 1 206 ? 16.760 0.201 -15.001 1.00 90.56 206 VAL A CA 1
ATOM 1455 C C . VAL A 1 206 ? 15.526 1.091 -14.892 1.00 90.56 206 VAL A C 1
ATOM 1457 O O . VAL A 1 206 ? 15.596 2.300 -14.695 1.00 90.56 206 VAL A O 1
ATOM 1460 N N . TYR A 1 207 ? 14.357 0.464 -14.982 1.00 92.38 207 TYR A N 1
ATOM 1461 C CA . TYR A 1 207 ? 13.107 1.086 -14.568 1.00 92.38 207 TYR A CA 1
ATOM 1462 C C . TYR A 1 207 ? 12.880 0.828 -13.083 1.00 92.38 207 TYR A C 1
ATOM 1464 O O . TYR A 1 207 ? 12.966 -0.320 -12.645 1.00 92.38 207 TYR A O 1
ATOM 1472 N N . GLU A 1 208 ? 12.494 1.856 -12.341 1.00 94.81 208 GLU A N 1
ATOM 1473 C CA . GLU A 1 208 ? 11.948 1.743 -10.995 1.00 94.81 208 GLU A CA 1
ATOM 1474 C C . GLU A 1 208 ? 10.449 2.039 -11.049 1.00 94.81 208 GLU A C 1
ATOM 1476 O O . GLU A 1 208 ? 9.999 3.102 -11.476 1.00 94.81 208 GLU A O 1
ATOM 1481 N N . ILE A 1 209 ? 9.655 1.058 -10.632 1.00 96.19 209 ILE A N 1
ATOM 1482 C CA . ILE A 1 209 ? 8.198 1.135 -10.616 1.00 96.19 209 ILE A CA 1
ATOM 1483 C C . ILE A 1 209 ? 7.775 1.285 -9.162 1.00 96.19 209 ILE A C 1
ATOM 1485 O O . ILE A 1 209 ? 7.878 0.335 -8.384 1.00 96.19 209 ILE A O 1
ATOM 1489 N N . SER A 1 210 ? 7.296 2.472 -8.804 1.00 95.94 210 SER A N 1
ATOM 1490 C CA . SER A 1 210 ? 6.747 2.762 -7.479 1.00 95.94 210 SER A CA 1
ATOM 1491 C C . SER A 1 210 ? 5.260 2.426 -7.431 1.00 95.94 210 SER A C 1
ATOM 1493 O O . SER A 1 210 ? 4.519 2.683 -8.386 1.00 95.94 210 SER A O 1
ATOM 1495 N N . PHE A 1 211 ? 4.806 1.864 -6.314 1.00 97.06 211 PHE A N 1
ATOM 1496 C CA . PHE A 1 211 ? 3.418 1.456 -6.129 1.00 97.06 211 PHE A CA 1
ATOM 1497 C C . PHE A 1 211 ? 2.924 1.687 -4.696 1.00 97.06 211 PHE A C 1
ATOM 1499 O O . PHE A 1 211 ? 3.694 1.726 -3.735 1.00 97.06 211 PHE A O 1
ATOM 1506 N N . LEU A 1 212 ? 1.604 1.816 -4.570 1.00 96.62 212 LEU A N 1
ATOM 1507 C CA . LEU A 1 212 ? 0.853 1.788 -3.321 1.00 96.62 212 LEU A CA 1
ATOM 1508 C C . LEU A 1 212 ? 0.095 0.460 -3.241 1.00 96.62 212 LEU A C 1
ATOM 1510 O O . LEU A 1 212 ? -0.665 0.124 -4.151 1.00 96.62 212 LEU A O 1
ATOM 1514 N N . ALA A 1 213 ? 0.295 -0.275 -2.154 1.00 95.88 213 ALA A N 1
ATOM 1515 C CA . ALA A 1 213 ? -0.509 -1.427 -1.777 1.00 95.88 213 ALA A CA 1
ATOM 1516 C C . ALA A 1 213 ? -1.523 -1.005 -0.714 1.00 95.88 213 ALA A C 1
ATOM 1518 O O . ALA A 1 213 ? -1.147 -0.328 0.243 1.00 95.88 213 ALA A O 1
ATOM 1519 N N . MET A 1 214 ? -2.782 -1.401 -0.875 1.00 94.12 214 MET A N 1
ATOM 1520 C CA . MET A 1 214 ? -3.861 -1.113 0.068 1.00 94.12 214 MET A CA 1
ATOM 1521 C C . MET A 1 214 ? -4.674 -2.380 0.320 1.00 94.12 214 MET A C 1
ATOM 1523 O O . MET A 1 214 ? -5.064 -3.051 -0.637 1.00 94.12 214 MET A O 1
ATOM 1527 N N . ASP A 1 215 ? -4.910 -2.710 1.585 1.00 93.00 215 ASP A N 1
ATOM 1528 C CA . ASP A 1 215 ? -5.805 -3.805 1.966 1.00 93.00 215 ASP A CA 1
ATOM 1529 C C . ASP A 1 215 ? -7.284 -3.369 1.935 1.00 93.00 215 ASP A C 1
ATOM 1531 O O . ASP A 1 215 ? -7.621 -2.187 1.784 1.00 93.00 215 ASP A O 1
ATOM 1535 N N . ALA A 1 216 ? -8.190 -4.341 2.064 1.00 89.62 216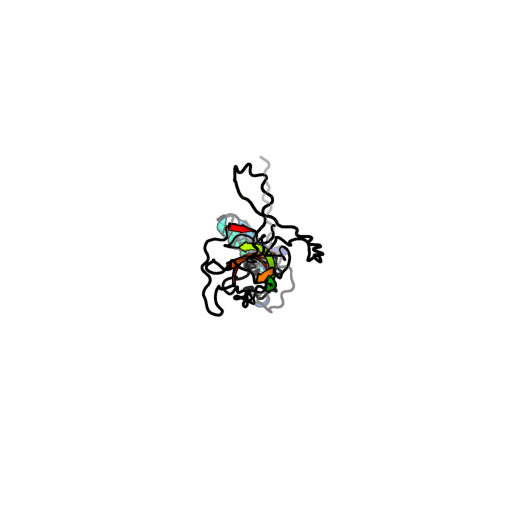 ALA A N 1
ATOM 1536 C CA . ALA A 1 216 ? -9.634 -4.107 2.044 1.00 89.62 216 ALA A CA 1
ATOM 1537 C C . ALA A 1 216 ? -10.149 -3.301 3.257 1.00 89.62 216 ALA A C 1
ATOM 1539 O O . ALA A 1 216 ? -11.195 -2.648 3.163 1.00 89.62 216 ALA A O 1
ATOM 1540 N N . SER A 1 217 ? -9.408 -3.312 4.365 1.00 86.94 217 SER A N 1
ATOM 1541 C CA . SER A 1 217 ? -9.691 -2.581 5.605 1.00 86.94 217 SER A CA 1
ATOM 1542 C C . SER A 1 217 ? -9.138 -1.144 5.606 1.00 86.94 217 SER A C 1
ATOM 1544 O O . SER A 1 217 ? -9.474 -0.336 6.478 1.00 86.94 217 SER A O 1
ATOM 1546 N N . GLY A 1 218 ? -8.356 -0.786 4.587 1.00 87.44 218 GLY A N 1
ATOM 1547 C CA . GLY A 1 218 ? -7.860 0.547 4.288 1.00 87.44 218 GLY A CA 1
ATOM 1548 C C . GLY A 1 218 ? -6.484 0.906 4.847 1.00 87.44 218 GLY A C 1
ATOM 1549 O O . GLY A 1 218 ? -6.128 2.088 4.769 1.00 87.44 218 GLY A O 1
ATOM 1550 N N . ALA A 1 219 ? -5.704 -0.038 5.391 1.00 89.69 219 ALA A N 1
ATOM 1551 C CA . ALA A 1 219 ? -4.285 0.231 5.634 1.00 89.69 219 ALA A CA 1
ATOM 1552 C C . ALA A 1 219 ? -3.487 0.092 4.328 1.00 89.69 219 ALA A C 1
ATOM 1554 O O . ALA A 1 219 ? -3.944 -0.446 3.317 1.00 89.69 219 ALA A O 1
ATOM 1555 N N . SER A 1 220 ? -2.322 0.740 4.290 1.00 94.00 220 SER A N 1
ATOM 1556 C CA . SER A 1 220 ? -1.572 0.893 3.047 1.00 94.00 220 SER A CA 1
ATOM 1557 C C . SER A 1 220 ? -0.073 1.011 3.273 1.00 94.00 220 SER A C 1
ATOM 1559 O O . SER A 1 220 ? 0.357 1.601 4.267 1.00 94.00 220 SER A O 1
ATOM 1561 N N . ALA A 1 221 ? 0.706 0.530 2.307 1.00 95.50 221 ALA A N 1
ATOM 1562 C CA . ALA A 1 221 ? 2.161 0.614 2.273 1.00 95.50 221 ALA A CA 1
ATOM 1563 C C . ALA A 1 221 ? 2.648 1.029 0.876 1.00 95.50 221 ALA A C 1
ATOM 1565 O O . ALA A 1 221 ? 2.024 0.704 -0.131 1.00 95.50 221 ALA A O 1
ATOM 1566 N N . GLN A 1 222 ? 3.775 1.741 0.810 1.00 96.69 222 GLN A N 1
ATOM 1567 C CA . GLN A 1 222 ? 4.422 2.126 -0.449 1.00 96.69 222 GLN A CA 1
ATOM 1568 C C . GLN A 1 222 ? 5.730 1.363 -0.627 1.00 96.69 222 GLN A C 1
ATOM 1570 O O . GLN A 1 222 ? 6.481 1.191 0.334 1.00 96.69 222 GLN A O 1
ATOM 1575 N N . GLY A 1 223 ? 6.010 0.951 -1.859 1.00 95.12 223 GLY A N 1
ATOM 1576 C CA . GLY A 1 223 ? 7.251 0.278 -2.225 1.00 95.12 223 GLY A CA 1
ATOM 1577 C C . GLY A 1 223 ? 7.611 0.520 -3.685 1.00 95.12 223 GLY A C 1
ATOM 1578 O O . GLY A 1 223 ? 6.852 1.143 -4.430 1.00 95.12 223 GLY A O 1
ATOM 1579 N N . SER A 1 224 ? 8.771 0.016 -4.091 1.00 95.81 224 SER A N 1
ATOM 1580 C CA . SER A 1 224 ? 9.215 0.031 -5.481 1.00 95.81 224 SER A CA 1
ATOM 1581 C C . SER A 1 224 ? 9.788 -1.323 -5.895 1.00 95.81 224 SER A C 1
ATOM 1583 O O . SER A 1 224 ? 10.212 -2.124 -5.060 1.00 95.81 224 SER A O 1
ATOM 1585 N N . VAL A 1 225 ? 9.765 -1.600 -7.198 1.00 96.12 225 VAL A N 1
ATOM 1586 C CA . VAL A 1 225 ? 10.449 -2.745 -7.811 1.00 96.12 225 VAL A CA 1
ATOM 1587 C C . VAL A 1 225 ? 11.263 -2.293 -9.016 1.00 96.12 225 VAL A C 1
ATOM 1589 O O . VAL A 1 225 ? 10.891 -1.339 -9.696 1.00 96.12 225 VAL A O 1
ATOM 1592 N N . GLN A 1 226 ? 12.341 -3.017 -9.317 1.00 95.56 226 GLN A N 1
ATOM 1593 C CA . GLN A 1 226 ? 13.232 -2.699 -10.432 1.00 95.56 226 GLN A CA 1
ATOM 1594 C C . GLN A 1 226 ? 13.077 -3.671 -11.608 1.00 95.56 226 GLN A C 1
ATOM 1596 O O . GLN A 1 226 ? 13.012 -4.890 -11.424 1.00 95.56 226 GLN A O 1
ATOM 1601 N N . VAL A 1 227 ? 13.064 -3.139 -12.832 1.00 94.06 227 VAL A N 1
ATOM 1602 C CA . VAL A 1 227 ? 13.024 -3.904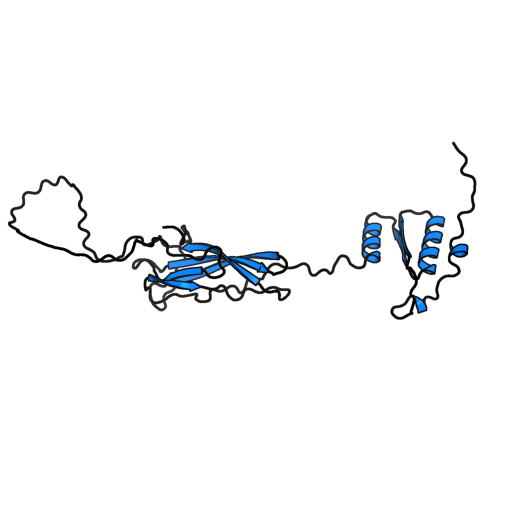 -14.088 1.00 94.06 227 VAL A CA 1
ATOM 1603 C C . VAL A 1 227 ? 14.214 -3.521 -14.961 1.00 94.06 227 VAL A C 1
ATOM 1605 O O . VAL A 1 227 ? 14.396 -2.362 -15.306 1.00 94.06 227 VAL A O 1
ATOM 1608 N N . CYS A 1 228 ? 15.004 -4.515 -15.361 1.00 93.25 228 CYS A N 1
ATOM 1609 C CA . CYS A 1 228 ? 16.255 -4.331 -16.095 1.00 93.25 228 CYS A CA 1
ATOM 1610 C C . CYS A 1 228 ? 16.109 -4.659 -17.593 1.00 93.25 228 CYS A C 1
ATOM 1612 O O . CYS A 1 228 ? 15.621 -5.734 -17.968 1.00 93.25 228 CYS A O 1
ATOM 1614 N N . VAL A 1 229 ? 16.608 -3.776 -18.461 1.00 90.94 229 VAL A N 1
ATOM 1615 C CA . VAL A 1 229 ? 16.791 -3.987 -19.907 1.00 90.94 229 VAL A CA 1
ATOM 1616 C C . VAL A 1 229 ? 18.294 -4.116 -20.212 1.00 90.94 229 VAL A C 1
ATOM 1618 O O . VAL A 1 229 ? 18.955 -3.156 -20.609 1.00 90.94 229 VAL A O 1
ATOM 1621 N N . PRO A 1 230 ? 18.888 -5.313 -20.062 1.00 87.94 230 PRO A N 1
ATOM 1622 C CA . PRO A 1 230 ? 20.341 -5.465 -20.007 1.00 87.94 230 PRO A CA 1
ATOM 1623 C C . PRO A 1 230 ? 21.000 -5.299 -21.374 1.00 87.94 230 PRO A C 1
ATOM 1625 O O . PRO A 1 230 ? 20.463 -5.784 -22.369 1.00 87.94 230 PRO A O 1
ATOM 1628 N N . GLN A 1 231 ? 22.216 -4.740 -21.442 1.00 83.88 231 GLN A N 1
ATOM 1629 C CA . GLN A 1 231 ? 22.955 -4.542 -22.706 1.00 83.88 231 GLN A CA 1
ATOM 1630 C C . GLN A 1 231 ? 23.229 -5.848 -23.483 1.00 83.88 231 GLN A C 1
ATOM 1632 O O . GLN A 1 231 ? 23.358 -5.866 -24.711 1.00 83.88 231 GLN A O 1
ATOM 1637 N N . ARG A 1 232 ? 23.309 -6.972 -22.770 1.00 82.81 232 ARG A N 1
ATOM 1638 C CA . ARG A 1 232 ? 23.550 -8.317 -23.314 1.00 82.81 232 ARG A CA 1
ATOM 1639 C C . ARG A 1 232 ? 22.517 -9.280 -22.715 1.00 82.81 232 ARG A C 1
ATOM 1641 O O . ARG A 1 232 ? 22.059 -9.019 -21.606 1.00 82.81 232 ARG A O 1
ATOM 1648 N N . PRO A 1 233 ? 22.194 -10.422 -23.356 1.00 72.88 233 PRO A N 1
ATOM 1649 C CA . PRO A 1 233 ? 21.139 -11.337 -22.886 1.00 72.88 233 PRO A CA 1
ATOM 1650 C C . PRO A 1 233 ? 21.262 -11.766 -21.413 1.00 72.88 233 PRO A C 1
ATOM 1652 O O . PRO A 1 233 ? 20.262 -12.028 -20.750 1.00 72.88 233 PRO A O 1
ATOM 1655 N N . HIS A 1 234 ? 22.494 -11.796 -20.900 1.00 78.38 234 HIS A N 1
ATOM 1656 C CA . HIS A 1 234 ? 22.840 -12.160 -19.525 1.00 78.38 234 HIS A CA 1
ATOM 1657 C C . HIS A 1 234 ? 23.712 -11.098 -18.835 1.00 78.38 234 HIS A C 1
ATOM 1659 O O . HIS A 1 234 ? 24.438 -11.425 -17.907 1.00 78.38 234 HIS A O 1
ATOM 1665 N N . GLY A 1 235 ? 23.709 -9.856 -19.331 1.00 78.75 235 GLY A N 1
ATOM 1666 C CA . GLY A 1 235 ? 24.392 -8.748 -18.658 1.00 78.75 235 GLY A CA 1
ATOM 1667 C C . GLY A 1 235 ? 23.579 -8.259 -17.466 1.00 78.75 235 GLY A C 1
ATOM 1668 O O . GLY A 1 235 ? 22.358 -8.397 -17.471 1.00 78.75 235 GLY A O 1
ATOM 1669 N N . ASP A 1 236 ? 24.229 -7.700 -16.461 1.00 84.06 236 ASP A N 1
ATOM 1670 C CA . ASP A 1 236 ? 23.533 -6.997 -15.387 1.00 84.06 236 ASP A CA 1
ATOM 1671 C C . ASP A 1 236 ? 23.272 -5.553 -15.816 1.00 84.06 236 ASP A C 1
ATOM 1673 O O . ASP A 1 236 ? 24.039 -5.007 -16.611 1.00 84.06 236 ASP A O 1
ATOM 1677 N N . CYS A 1 237 ? 22.173 -4.973 -15.339 1.00 85.06 237 CYS A N 1
ATOM 1678 C CA . CYS A 1 237 ? 21.983 -3.529 -15.412 1.00 85.06 237 CYS A CA 1
ATOM 1679 C C . CYS A 1 237 ? 22.658 -2.898 -14.197 1.00 85.06 237 CYS A C 1
ATOM 1681 O O . CYS A 1 237 ? 22.722 -3.517 -13.129 1.00 85.06 237 CYS A O 1
ATOM 1683 N N . VAL A 1 238 ? 23.171 -1.691 -14.374 1.00 83.38 238 VAL A N 1
ATOM 1684 C CA . VAL A 1 238 ? 23.727 -0.894 -13.287 1.00 83.38 238 VAL A CA 1
ATOM 1685 C C . VAL A 1 238 ? 22.790 0.287 -13.127 1.00 83.38 238 VAL A C 1
ATOM 1687 O O . VAL A 1 238 ? 22.643 1.054 -14.062 1.00 83.38 238 VAL A O 1
ATOM 1690 N N . ASP A 1 239 ? 22.148 0.370 -11.968 1.00 82.12 239 ASP A N 1
ATOM 1691 C CA . ASP A 1 239 ? 21.295 1.495 -11.596 1.00 82.12 239 ASP A CA 1
ATOM 1692 C C . ASP A 1 239 ? 22.185 2.718 -11.334 1.00 82.12 239 ASP A C 1
ATOM 1694 O O . ASP A 1 239 ? 22.915 2.767 -10.335 1.00 82.12 239 ASP A O 1
ATOM 1698 N N . ASP A 1 240 ? 22.169 3.660 -12.277 1.00 76.75 240 ASP A N 1
ATOM 1699 C CA . ASP A 1 240 ? 22.917 4.920 -12.204 1.00 76.75 240 ASP A CA 1
ATOM 1700 C C . ASP A 1 240 ? 22.124 6.047 -11.501 1.00 76.75 240 ASP A C 1
ATOM 1702 O O . ASP A 1 240 ? 22.640 7.160 -11.358 1.00 76.75 240 ASP A O 1
ATOM 1706 N N . GLY A 1 241 ? 20.918 5.748 -10.995 1.00 70.38 241 GLY A N 1
ATOM 1707 C CA . GLY A 1 241 ? 20.010 6.678 -10.325 1.00 70.38 241 GLY A CA 1
ATOM 1708 C C . GLY A 1 241 ? 18.798 7.053 -11.182 1.00 70.38 241 GLY A C 1
ATOM 1709 O O . GLY A 1 241 ? 18.929 7.438 -12.337 1.00 70.38 241 GLY A O 1
ATOM 1710 N N . GLN A 1 242 ? 17.602 6.986 -10.592 1.00 74.62 242 GLN A N 1
ATOM 1711 C CA . GLN A 1 242 ? 16.322 7.185 -11.279 1.00 74.62 242 GLN A CA 1
ATOM 1712 C C . GLN A 1 242 ? 15.981 8.670 -11.503 1.00 74.62 242 GLN A C 1
ATOM 1714 O O . GLN A 1 242 ? 15.140 9.244 -10.807 1.00 74.62 242 GLN A O 1
ATOM 1719 N N . ASP A 1 243 ? 16.639 9.297 -12.476 1.00 74.62 243 ASP A N 1
ATOM 1720 C CA . ASP A 1 243 ? 16.559 10.745 -12.714 1.00 74.62 243 ASP A CA 1
ATOM 1721 C C . ASP A 1 243 ? 15.461 11.173 -13.706 1.00 74.62 243 ASP A C 1
ATOM 1723 O O . ASP A 1 243 ? 15.181 12.370 -13.837 1.00 74.62 243 ASP A O 1
ATOM 1727 N N . TYR A 1 244 ? 14.815 10.226 -14.395 1.00 77.31 244 TYR A N 1
ATOM 1728 C CA . TYR A 1 244 ? 13.861 10.529 -15.466 1.00 77.31 244 TYR A CA 1
ATOM 1729 C C . TYR A 1 244 ? 12.481 9.920 -15.205 1.00 77.31 244 TYR A C 1
ATOM 1731 O O . TYR A 1 244 ? 12.355 8.722 -14.953 1.00 77.31 244 TYR A O 1
ATOM 1739 N N . ASP A 1 245 ? 11.426 10.733 -15.319 1.00 81.25 245 ASP A N 1
ATOM 1740 C CA . ASP A 1 245 ? 10.043 10.244 -15.347 1.00 81.25 245 ASP A CA 1
ATOM 1741 C C . ASP A 1 245 ? 9.813 9.497 -16.664 1.00 81.25 245 ASP A C 1
ATOM 1743 O O . ASP A 1 245 ? 9.952 10.057 -17.748 1.00 81.25 245 ASP A O 1
ATOM 1747 N N . SER A 1 246 ? 9.494 8.207 -16.579 1.00 79.00 246 SER A N 1
ATOM 1748 C CA . SER A 1 246 ? 9.267 7.382 -17.769 1.00 79.00 246 SER A CA 1
ATOM 1749 C C . SER A 1 246 ? 7.908 7.649 -18.411 1.00 79.00 246 SER A C 1
ATOM 1751 O O . SER A 1 246 ? 7.681 7.220 -19.539 1.00 79.00 246 SER A O 1
ATOM 1753 N N . THR A 1 247 ? 6.983 8.296 -17.700 1.00 79.88 247 THR A N 1
ATOM 1754 C CA . THR A 1 247 ? 5.638 8.608 -18.199 1.00 79.88 247 THR A CA 1
ATOM 1755 C C . THR A 1 247 ? 5.567 9.913 -18.981 1.00 79.88 247 THR A C 1
ATOM 1757 O O . THR A 1 247 ? 4.576 10.135 -19.685 1.00 79.88 247 THR A O 1
ATOM 1760 N N . ASP A 1 248 ? 6.627 10.720 -18.918 1.00 72.69 248 ASP A N 1
ATOM 1761 C CA . ASP A 1 248 ? 6.750 11.969 -19.655 1.00 72.69 248 ASP A CA 1
ATOM 1762 C C . ASP A 1 248 ? 7.556 11.814 -20.966 1.00 72.69 248 ASP A C 1
ATOM 1764 O O . ASP A 1 248 ? 8.449 10.968 -21.052 1.00 72.69 248 ASP A O 1
ATOM 1768 N N . PRO A 1 249 ? 7.216 12.618 -21.996 1.00 55.94 249 PRO A N 1
ATOM 1769 C CA . PRO A 1 249 ? 7.976 12.814 -23.230 1.00 55.94 249 PRO A CA 1
ATOM 1770 C C . PRO A 1 249 ? 9.450 13.232 -23.129 1.00 55.94 249 PRO A C 1
ATOM 1772 O O . PRO A 1 249 ? 9.736 14.141 -22.320 1.00 55.94 249 PRO A O 1
#

pLDDT: mean 75.35, std 19.15, range [33.06, 97.06]

Foldseek 3Di:
DDDPPPDPDPQVCVVLPAFDDVCLLDDVSVQPFDADEEEAEDDDVVVQVRSCRNRRSRSYDYQYDPDPVSVVVSVCVRVPHPPPPPPFDAKDCPQWEWPAQEDPDLPFDKDKIAIDGIAGPVGFDKAKFWAFKFKQDAQCLDPPDPDPDPPPDPDPDDDDDDDDDDDDDDDDDDDDDDRPRAQWDRGGHRIIIGHLHDDLPAQWMKMKTKMWMAGPVGHIDIDIYIHTNGNDPPGDHDRPDGPGGRGDD

Radius of gyration: 38.89 Å; chains: 1; bounding box: 71×52×120 Å